Protein AF-A0A1Y1RFY8-F1 (afdb_monomer)

Radius of gyration: 33.9 Å; Cα contacts (8 Å, |Δi|>4): 159; chains: 1; bounding box: 67×53×100 Å

Foldseek 3Di:
DVVVVVQQPDDDQNAGPVLVVLLVVLLVVLQVVLVVVLVVLVVVVVVCVVVDVDPVSVLVSVLVSVLSSQVSSLVSNVVSCVSDDDDPVVVVVNVVVSVVSNVVSVVSSVVSVVVSCCVPPVVVVVVVVPPVCCVLVVVLVVQLLVQLCPQPQWDNVAWDKDFPDDDPPDTDIDIDTHGRDPVCVVVSVVSSVVSSVVSCVVSVHDDDDDDDDDDDDDPPPD

pLDDT: mean 82.55, std 12.72, range [49.5, 96.75]

Mean predicted aligned error: 15.13 Å

Secondary structure (DSSP, 8-state):
-HHHHHHHH-EETTEEHHHHHHHHHHHHHHHHHHHHHHHHHHHHHHHHTTT---THHHHHHHHHHHHHHHHHHHHHHHHHGGGS---HHHHHHHHHHHHHHHHHHHHHHHHHHHHHHIIIIIHHHHHHHHHHHHHHHHHHHHHHHHHHHTSTTEEEEEEEEEEEEE-SS-EEEEEEEEES-GGGHHHHHHHHHHHHHHHHHHTTPPPPPPP-----------

Structure (mmCIF, N/CA/C/O backbone):
data_AF-A0A1Y1RFY8-F1
#
_entry.id   AF-A0A1Y1RFY8-F1
#
loop_
_atom_site.group_PDB
_atom_site.id
_atom_site.type_symbol
_atom_site.label_atom_id
_atom_site.label_alt_id
_atom_site.label_comp_id
_atom_site.label_asym_id
_atom_site.label_entity_id
_atom_site.label_seq_id
_atom_site.pdbx_PDB_ins_code
_atom_site.Cartn_x
_atom_site.Cartn_y
_atom_site.Cartn_z
_atom_site.occupancy
_atom_site.B_iso_or_equiv
_atom_site.auth_seq_id
_atom_site.auth_comp_id
_atom_site.auth_asym_id
_atom_site.auth_atom_id
_atom_site.pdbx_PDB_model_num
ATOM 1 N N . MET A 1 1 ? 27.017 -11.588 -48.795 1.00 59.81 1 MET A N 1
ATOM 2 C CA . MET A 1 1 ? 27.563 -11.191 -47.475 1.00 59.81 1 MET A CA 1
ATOM 3 C C . MET A 1 1 ? 27.618 -9.669 -47.332 1.00 59.81 1 MET A C 1
ATOM 5 O O . MET A 1 1 ? 27.362 -9.181 -46.240 1.00 59.81 1 MET A O 1
ATOM 9 N N . ASP A 1 2 ? 27.861 -8.919 -48.412 1.00 65.31 2 ASP A N 1
ATOM 10 C CA . ASP A 1 2 ? 28.050 -7.456 -48.365 1.00 65.31 2 ASP A CA 1
ATOM 11 C C . ASP A 1 2 ? 26.769 -6.650 -48.111 1.00 65.31 2 ASP A C 1
ATOM 13 O O . ASP A 1 2 ? 26.806 -5.672 -47.372 1.00 65.31 2 ASP A O 1
ATOM 17 N N . PHE A 1 3 ? 25.616 -7.123 -48.602 1.00 70.19 3 PHE A N 1
ATOM 18 C CA . PHE A 1 3 ? 24.308 -6.494 -48.355 1.00 70.19 3 PHE A CA 1
ATOM 19 C C . PHE A 1 3 ? 23.935 -6.421 -46.861 1.00 70.19 3 PHE A C 1
ATOM 21 O O . PHE A 1 3 ? 23.399 -5.423 -46.388 1.00 70.19 3 PHE A O 1
ATOM 28 N N . TYR A 1 4 ? 24.258 -7.461 -46.084 1.00 66.44 4 TYR A N 1
ATOM 29 C CA . TYR A 1 4 ? 24.006 -7.461 -44.639 1.00 66.44 4 TYR A CA 1
ATOM 30 C C . TYR A 1 4 ? 24.914 -6.468 -43.907 1.00 66.44 4 TYR A C 1
ATOM 32 O O . TYR A 1 4 ? 24.483 -5.820 -42.959 1.00 66.44 4 TYR A O 1
ATOM 40 N N . ARG A 1 5 ? 26.166 -6.320 -44.357 1.00 66.12 5 ARG A N 1
ATOM 41 C CA . ARG A 1 5 ? 27.125 -5.382 -43.761 1.00 66.12 5 ARG A CA 1
ATOM 42 C C . ARG A 1 5 ? 26.772 -3.928 -44.066 1.00 66.12 5 ARG A C 1
ATOM 44 O O . ARG A 1 5 ? 26.938 -3.090 -43.188 1.00 66.12 5 ARG A O 1
ATOM 51 N N . SER A 1 6 ? 26.261 -3.634 -45.264 1.00 66.06 6 SER A N 1
ATOM 52 C CA . SER A 1 6 ? 25.800 -2.284 -45.604 1.00 66.06 6 SER A CA 1
ATOM 53 C C . SER A 1 6 ? 24.562 -1.894 -44.800 1.00 66.06 6 SER A C 1
ATOM 55 O O . SER A 1 6 ? 24.527 -0.804 -44.247 1.00 66.06 6 SER A O 1
ATOM 57 N N . LEU A 1 7 ? 23.593 -2.805 -44.643 1.00 66.25 7 LEU A N 1
ATOM 58 C CA . LEU A 1 7 ? 22.367 -2.530 -43.888 1.00 66.25 7 LEU A CA 1
ATOM 59 C C . LEU A 1 7 ? 22.640 -2.301 -42.389 1.00 66.25 7 LEU A C 1
ATOM 61 O O . LEU A 1 7 ? 22.032 -1.431 -41.779 1.00 66.25 7 LEU A O 1
ATOM 65 N N . LEU A 1 8 ? 23.587 -3.038 -41.796 1.00 68.56 8 LEU A N 1
ATOM 66 C CA . LEU A 1 8 ? 23.958 -2.890 -40.381 1.00 68.56 8 LEU A CA 1
ATOM 67 C C . LEU A 1 8 ? 24.739 -1.604 -40.064 1.00 68.56 8 LEU A C 1
ATOM 69 O O . LEU A 1 8 ? 24.776 -1.212 -38.898 1.00 68.56 8 LEU A O 1
ATOM 73 N N . ASN A 1 9 ? 25.348 -0.968 -41.068 1.00 72.06 9 ASN A N 1
ATOM 74 C CA . ASN A 1 9 ? 26.142 0.253 -40.911 1.00 72.06 9 ASN A CA 1
ATOM 75 C C . ASN A 1 9 ? 25.360 1.536 -41.228 1.00 72.06 9 ASN A C 1
ATOM 77 O O . ASN A 1 9 ? 25.854 2.624 -40.935 1.00 72.06 9 ASN A O 1
ATOM 81 N N . GLU A 1 10 ? 24.153 1.424 -41.791 1.00 78.50 10 GLU A N 1
ATOM 82 C CA . GLU A 1 10 ? 23.236 2.556 -41.917 1.00 78.50 10 GLU A CA 1
ATOM 83 C C . GLU A 1 10 ? 22.862 3.080 -40.527 1.00 78.50 10 GLU A C 1
ATOM 85 O O . GLU A 1 10 ? 22.544 2.316 -39.606 1.00 78.50 10 GLU A O 1
ATOM 90 N N . THR A 1 11 ? 22.925 4.402 -40.370 1.00 81.94 11 THR A N 1
ATOM 91 C CA . THR A 1 11 ? 22.652 5.057 -39.089 1.00 81.94 11 THR A CA 1
ATOM 92 C C . THR A 1 11 ? 21.281 5.712 -39.106 1.00 81.94 11 THR A C 1
ATOM 94 O O . THR A 1 11 ? 20.961 6.519 -39.973 1.00 81.94 11 THR A O 1
ATOM 97 N N . TYR A 1 12 ? 20.480 5.394 -38.097 1.00 81.75 12 TYR A N 1
ATOM 98 C CA . TYR A 1 12 ? 19.195 6.019 -37.824 1.00 81.75 12 TYR A CA 1
ATOM 99 C C . TYR A 1 12 ? 19.299 6.712 -36.470 1.00 81.75 12 TYR A C 1
ATOM 101 O O . TYR A 1 12 ? 19.675 6.084 -35.485 1.00 81.75 12 TYR A O 1
ATOM 109 N N . PHE A 1 13 ? 19.019 8.017 -36.412 1.00 83.69 13 PHE A N 1
ATOM 110 C CA . PHE A 1 13 ? 19.144 8.807 -35.177 1.00 83.69 13 PHE A CA 1
ATOM 111 C C . PHE A 1 13 ? 20.497 8.611 -34.461 1.00 83.69 13 PHE A C 1
ATOM 113 O O . PHE A 1 13 ? 20.537 8.412 -33.249 1.00 83.69 13 PHE A O 1
ATOM 120 N N . ASN A 1 14 ? 21.604 8.640 -35.213 1.00 85.62 14 ASN A N 1
ATOM 121 C CA . ASN A 1 14 ? 22.977 8.409 -34.728 1.00 85.62 14 ASN A CA 1
ATOM 122 C C . ASN A 1 14 ? 23.240 7.013 -34.135 1.00 85.62 14 ASN A C 1
ATOM 124 O O . ASN A 1 14 ? 24.213 6.830 -33.402 1.00 85.62 14 ASN A O 1
ATOM 128 N N . ASN A 1 15 ? 22.394 6.032 -34.451 1.00 89.12 15 ASN A N 1
ATOM 129 C CA . ASN A 1 15 ? 22.539 4.654 -34.005 1.00 89.12 15 ASN A CA 1
ATOM 130 C C . ASN A 1 15 ? 22.479 3.686 -35.185 1.00 89.12 15 ASN A C 1
ATOM 132 O O . ASN A 1 15 ? 21.658 3.818 -36.088 1.00 89.12 15 ASN A O 1
ATOM 136 N N . THR A 1 16 ? 23.346 2.686 -35.161 1.00 91.50 16 THR A N 1
ATOM 137 C CA . THR A 1 16 ? 23.321 1.564 -36.103 1.00 91.50 16 THR A CA 1
ATOM 138 C C . THR A 1 16 ? 22.223 0.570 -35.732 1.00 91.50 16 THR A C 1
ATOM 140 O O . THR A 1 16 ? 21.817 0.464 -34.571 1.00 91.50 16 THR A O 1
ATOM 143 N N . ILE A 1 17 ? 21.783 -0.239 -36.698 1.00 89.19 17 ILE A N 1
ATOM 144 C CA . ILE A 1 17 ? 20.832 -1.336 -36.445 1.00 89.19 17 ILE A CA 1
ATOM 145 C C . ILE A 1 17 ? 21.373 -2.304 -35.379 1.00 89.19 17 ILE A C 1
ATOM 147 O O . ILE A 1 17 ? 20.620 -2.790 -34.534 1.00 89.19 17 ILE A O 1
ATOM 151 N N . SER A 1 18 ? 22.689 -2.528 -35.360 1.00 87.56 18 SER A N 1
ATOM 152 C CA . SER A 1 18 ? 23.358 -3.360 -34.355 1.00 87.56 18 SER A CA 1
ATOM 153 C C . SER A 1 18 ? 23.170 -2.827 -32.928 1.00 87.56 18 SER A C 1
ATOM 155 O O . SER A 1 18 ? 22.914 -3.607 -32.016 1.00 87.56 18 SER A O 1
ATOM 157 N N . GLN A 1 19 ? 23.243 -1.508 -32.719 1.00 90.62 19 GLN A N 1
ATOM 158 C CA . GLN A 1 19 ? 23.044 -0.894 -31.398 1.00 90.62 19 GLN A CA 1
ATOM 159 C C . GLN A 1 19 ? 21.613 -1.072 -30.888 1.00 90.62 19 GLN A C 1
ATOM 161 O O . GLN A 1 19 ? 21.410 -1.419 -29.723 1.00 90.62 19 GLN A O 1
ATOM 166 N N . TYR A 1 20 ? 20.623 -0.920 -31.771 1.00 91.69 20 TYR A N 1
ATOM 167 C CA . TYR A 1 20 ? 19.233 -1.224 -31.435 1.00 91.69 20 TYR A CA 1
ATOM 168 C C . TYR A 1 20 ? 19.037 -2.706 -31.106 1.00 91.69 20 TYR A C 1
ATOM 170 O O . TYR A 1 20 ? 18.350 -3.029 -30.138 1.00 91.69 20 TYR A O 1
ATOM 178 N N . LEU A 1 21 ? 19.677 -3.613 -31.850 1.00 93.38 21 LEU A N 1
ATOM 179 C CA . LEU A 1 21 ? 19.628 -5.046 -31.562 1.00 93.38 21 LEU A CA 1
ATOM 180 C C . LEU A 1 21 ? 20.157 -5.349 -30.149 1.00 93.38 21 LEU A C 1
ATOM 182 O O . LEU A 1 21 ? 19.486 -6.042 -29.386 1.00 93.38 21 LEU A O 1
ATOM 186 N N . PHE A 1 22 ? 21.316 -4.796 -29.774 1.00 93.12 22 PHE A N 1
ATOM 187 C CA . PHE A 1 22 ? 21.876 -4.970 -28.430 1.00 93.12 22 PHE A CA 1
ATOM 188 C C . PHE A 1 22 ? 20.971 -4.391 -27.339 1.00 93.12 22 PHE A C 1
ATOM 190 O O . PHE A 1 22 ? 20.762 -5.046 -26.318 1.00 93.12 22 PHE A O 1
ATOM 197 N N . PHE A 1 23 ? 20.364 -3.226 -27.576 1.00 95.00 23 PHE A N 1
ATOM 198 C CA . PHE A 1 23 ? 19.371 -2.650 -26.668 1.00 95.00 23 PHE A CA 1
ATOM 199 C C . PHE A 1 23 ? 18.201 -3.614 -26.412 1.00 95.00 23 PHE A C 1
ATOM 201 O O . PHE A 1 23 ? 17.868 -3.892 -25.258 1.00 95.00 23 PHE A O 1
ATOM 208 N N . PHE A 1 24 ? 17.612 -4.190 -27.466 1.00 94.62 24 PHE A N 1
ATOM 209 C CA . PHE A 1 24 ? 16.530 -5.168 -27.316 1.00 94.62 24 PHE A CA 1
ATOM 210 C C . PHE A 1 24 ? 16.989 -6.448 -26.612 1.00 94.62 24 PHE A C 1
ATOM 212 O O . PHE A 1 24 ? 16.249 -6.987 -25.789 1.00 94.62 24 PHE A O 1
ATOM 219 N N . VAL A 1 25 ? 18.217 -6.913 -26.862 1.00 96.25 25 VAL A N 1
ATOM 220 C CA . VAL A 1 25 ? 18.798 -8.056 -26.140 1.00 96.25 25 VAL A CA 1
ATOM 221 C C . VAL A 1 25 ? 18.902 -7.767 -24.639 1.00 96.25 25 VAL A C 1
ATOM 223 O O . VAL A 1 25 ? 18.530 -8.626 -23.840 1.00 96.25 25 VAL A O 1
ATOM 226 N N . CYS A 1 26 ? 19.317 -6.565 -24.226 1.00 95.12 26 CYS A N 1
ATOM 227 C CA . CYS A 1 26 ? 19.346 -6.178 -22.809 1.00 95.12 26 CYS A CA 1
ATOM 228 C C . CYS A 1 26 ? 17.955 -6.222 -22.156 1.00 95.12 26 CYS A C 1
ATOM 230 O O . CYS A 1 26 ? 17.823 -6.701 -21.028 1.00 95.12 26 CYS A O 1
ATOM 232 N N . ILE A 1 27 ? 16.908 -5.791 -22.867 1.00 95.31 27 ILE A N 1
ATOM 233 C CA . ILE A 1 27 ? 15.521 -5.889 -22.383 1.00 95.31 27 ILE A CA 1
ATOM 234 C C . ILE A 1 27 ? 15.107 -7.353 -22.223 1.00 95.31 27 ILE A C 1
ATOM 236 O O . ILE A 1 27 ? 14.557 -7.732 -21.190 1.00 95.31 27 ILE A O 1
ATOM 240 N N . VAL A 1 28 ? 15.400 -8.194 -23.218 1.00 96.75 28 VAL A N 1
ATOM 241 C CA . VAL A 1 28 ? 15.098 -9.632 -23.171 1.00 96.75 28 VAL A CA 1
ATOM 242 C C . VAL A 1 28 ? 15.808 -10.300 -21.992 1.00 96.75 28 VAL A C 1
ATOM 244 O O . VAL A 1 28 ? 15.185 -11.087 -21.282 1.00 96.75 28 VAL A O 1
ATOM 247 N N . ILE A 1 29 ? 17.067 -9.945 -21.723 1.00 96.19 29 ILE A N 1
ATOM 248 C CA . ILE A 1 29 ? 17.804 -10.422 -20.545 1.00 96.19 29 ILE A CA 1
ATOM 249 C C . ILE A 1 29 ? 17.109 -9.986 -19.251 1.00 96.19 29 ILE A C 1
ATOM 251 O O . ILE A 1 29 ? 16.965 -10.813 -18.355 1.00 96.19 29 ILE A O 1
ATOM 255 N N . GLY A 1 30 ? 16.633 -8.740 -19.159 1.00 95.00 30 GLY A N 1
ATOM 256 C CA . GLY A 1 30 ? 15.855 -8.253 -18.012 1.00 95.00 30 GLY A CA 1
ATOM 257 C C . GLY A 1 30 ? 14.548 -9.027 -17.787 1.00 95.00 30 GLY A C 1
ATOM 258 O O . GLY A 1 30 ? 14.205 -9.374 -16.661 1.00 95.00 30 GLY A O 1
ATOM 259 N N . ILE A 1 31 ? 13.835 -9.377 -18.861 1.00 95.19 31 ILE A N 1
ATOM 260 C CA . ILE A 1 31 ? 12.614 -10.198 -18.781 1.00 95.19 31 ILE A CA 1
ATOM 261 C C . ILE A 1 31 ? 12.945 -11.626 -18.323 1.00 95.19 31 ILE A C 1
ATOM 263 O O . ILE A 1 31 ? 12.252 -12.196 -17.475 1.00 95.19 31 ILE A O 1
ATOM 267 N N . ILE A 1 32 ? 13.995 -12.224 -18.893 1.00 96.12 32 ILE A N 1
ATOM 268 C CA . ILE A 1 32 ? 14.433 -13.580 -18.548 1.00 96.12 32 ILE A CA 1
ATOM 269 C C . ILE A 1 32 ? 14.900 -13.627 -17.093 1.00 96.12 32 ILE A C 1
ATOM 271 O O . ILE A 1 32 ? 14.493 -14.531 -16.365 1.00 96.12 32 ILE A O 1
ATOM 275 N N . SER A 1 33 ? 15.699 -12.655 -16.648 1.00 94.19 33 SER A N 1
ATOM 276 C CA . SER A 1 33 ? 16.158 -12.574 -15.261 1.00 94.19 33 SER A CA 1
ATOM 277 C C . SER A 1 33 ? 14.982 -12.415 -14.300 1.00 94.19 33 SER A C 1
ATOM 279 O O . SER A 1 33 ? 14.934 -13.134 -13.308 1.00 94.19 33 SER A O 1
ATOM 281 N N . GLY A 1 34 ? 13.980 -11.597 -14.640 1.00 91.62 34 GLY A N 1
ATOM 282 C CA . GLY A 1 34 ? 12.724 -11.495 -13.893 1.00 91.62 34 GLY A CA 1
ATOM 283 C C . GLY A 1 34 ? 12.034 -12.842 -13.686 1.00 91.62 34 GLY A C 1
ATOM 284 O O . GLY A 1 34 ? 11.713 -13.213 -12.558 1.00 91.62 34 GLY A O 1
ATOM 285 N N . LYS A 1 35 ? 11.880 -13.628 -14.757 1.00 90.50 35 LYS A N 1
ATOM 286 C CA . LYS A 1 35 ? 11.301 -14.978 -14.664 1.00 90.50 35 LYS A CA 1
ATOM 287 C C . LYS A 1 35 ? 12.172 -15.939 -13.860 1.00 90.50 35 LYS A C 1
ATOM 289 O O . LYS A 1 35 ? 11.645 -16.733 -13.088 1.00 90.50 35 LYS A O 1
ATOM 294 N N . ILE A 1 36 ? 13.492 -15.891 -14.035 1.00 92.19 36 ILE A N 1
ATOM 295 C CA . ILE A 1 36 ? 14.427 -16.721 -13.265 1.00 92.19 36 ILE A CA 1
ATOM 296 C C . ILE A 1 36 ? 14.278 -16.420 -11.776 1.00 92.19 36 ILE A C 1
ATOM 298 O O . ILE A 1 36 ? 14.124 -17.344 -10.983 1.00 92.19 36 ILE A O 1
ATOM 302 N N . VAL A 1 37 ? 14.275 -15.141 -11.406 1.00 89.69 37 VAL A N 1
ATOM 303 C CA . VAL A 1 37 ? 14.112 -14.696 -10.024 1.00 89.69 37 VAL A CA 1
ATOM 304 C C . VAL A 1 37 ? 12.784 -15.197 -9.456 1.00 89.69 37 VAL A C 1
ATOM 306 O O . VAL A 1 37 ? 12.795 -15.818 -8.395 1.00 89.69 37 VAL A O 1
ATOM 309 N N . TYR A 1 38 ? 11.678 -15.068 -10.196 1.00 85.88 38 TYR A N 1
ATOM 310 C CA . TYR A 1 38 ? 10.385 -15.650 -9.818 1.00 85.88 38 TYR A CA 1
ATOM 311 C C . TYR A 1 38 ? 10.477 -17.151 -9.491 1.00 85.88 38 TYR A C 1
ATOM 313 O O . TYR A 1 38 ? 10.086 -17.587 -8.405 1.00 85.88 38 TYR A O 1
ATOM 321 N N . TYR A 1 39 ? 11.042 -17.955 -10.399 1.00 86.31 39 TYR A N 1
ATOM 322 C CA . TYR A 1 39 ? 11.169 -19.399 -10.183 1.00 86.31 39 TYR A CA 1
ATOM 323 C C . TYR A 1 39 ? 12.093 -19.742 -9.010 1.00 86.31 39 TYR A C 1
ATOM 325 O O . TYR A 1 39 ? 11.829 -20.706 -8.289 1.00 86.31 39 TYR A O 1
ATOM 333 N N . ILE A 1 40 ? 13.157 -18.962 -8.801 1.00 85.50 40 ILE A N 1
ATOM 334 C CA . ILE A 1 40 ? 14.066 -19.132 -7.667 1.00 85.50 40 ILE A CA 1
ATOM 335 C C . ILE A 1 40 ? 13.330 -18.866 -6.355 1.00 85.50 40 ILE A C 1
ATOM 337 O O . ILE A 1 40 ? 13.409 -19.710 -5.466 1.00 85.50 40 ILE A O 1
ATOM 341 N N . PHE A 1 41 ? 12.605 -17.751 -6.227 1.00 79.25 41 PHE A N 1
ATOM 342 C CA . PHE A 1 41 ? 11.837 -17.444 -5.017 1.00 79.25 41 PHE A CA 1
ATOM 343 C C . PHE A 1 41 ? 10.819 -18.552 -4.732 1.00 79.25 41 PHE A C 1
ATOM 345 O O . PHE A 1 41 ? 10.865 -19.171 -3.668 1.00 79.25 41 PHE A O 1
ATOM 352 N N . LYS A 1 42 ? 10.017 -18.931 -5.732 1.00 76.44 42 LYS A N 1
ATOM 353 C CA . LYS A 1 42 ? 9.053 -20.036 -5.624 1.00 76.44 42 LYS A CA 1
ATOM 354 C C . LYS A 1 42 ? 9.700 -21.361 -5.197 1.00 76.44 42 LYS A C 1
ATOM 356 O O . LYS A 1 42 ? 9.128 -22.125 -4.420 1.00 76.44 42 LYS A O 1
ATOM 361 N N . GLY A 1 43 ? 10.898 -21.655 -5.702 1.00 73.31 43 GLY A N 1
ATOM 362 C CA . GLY A 1 43 ? 11.640 -22.875 -5.386 1.00 73.31 43 GLY A CA 1
ATOM 363 C C . GLY A 1 43 ? 12.313 -22.869 -4.009 1.00 73.31 43 GLY A C 1
ATOM 364 O O . GLY A 1 43 ? 12.299 -23.892 -3.322 1.00 73.31 43 GLY A O 1
ATOM 365 N N . GLN A 1 44 ? 12.900 -21.743 -3.591 1.00 69.06 44 GLN A N 1
ATOM 366 C CA . GLN A 1 44 ? 13.581 -21.614 -2.297 1.00 69.06 44 GLN A CA 1
ATOM 367 C C . GLN A 1 44 ? 12.594 -21.634 -1.129 1.00 69.06 44 GLN A C 1
ATOM 369 O O . GLN A 1 44 ? 12.863 -22.281 -0.117 1.00 69.06 44 GLN A O 1
ATOM 374 N N . LEU A 1 45 ? 11.418 -21.027 -1.290 1.00 60.28 45 LEU A N 1
ATOM 375 C CA . LEU A 1 45 ? 10.396 -21.006 -0.244 1.00 60.28 45 LEU A CA 1
ATOM 376 C C . LEU A 1 45 ? 9.779 -22.379 0.011 1.00 60.28 45 LEU A C 1
ATOM 378 O O . LEU A 1 45 ? 9.527 -22.722 1.158 1.00 60.28 45 LEU A O 1
ATOM 382 N N . ARG A 1 46 ? 9.734 -23.265 -0.990 1.00 57.56 46 ARG A N 1
ATOM 383 C CA . ARG A 1 46 ? 9.340 -24.669 -0.785 1.00 57.56 46 ARG A CA 1
ATOM 384 C C . ARG A 1 46 ? 10.326 -25.470 0.083 1.00 57.56 46 ARG A C 1
ATOM 386 O O . ARG A 1 46 ? 9.926 -26.450 0.702 1.00 57.56 46 ARG A O 1
ATOM 393 N N . LYS A 1 47 ? 11.607 -25.074 0.131 1.00 60.72 47 LYS A N 1
ATOM 394 C CA . LYS A 1 47 ? 12.630 -25.669 1.020 1.00 60.72 47 LYS A CA 1
ATOM 395 C C . LYS A 1 47 ? 12.678 -25.007 2.400 1.00 60.72 47 LYS A C 1
ATOM 397 O O . LYS A 1 47 ? 13.082 -25.654 3.364 1.00 60.72 47 LYS A O 1
ATOM 402 N N . LEU A 1 48 ? 12.302 -23.734 2.500 1.00 57.12 48 LEU A N 1
ATOM 403 C CA . LEU A 1 48 ? 12.257 -23.000 3.768 1.00 57.12 48 LEU A CA 1
ATOM 404 C C . LEU A 1 48 ? 10.951 -23.252 4.536 1.00 57.12 48 LEU A C 1
ATOM 406 O O . LEU A 1 48 ? 11.004 -23.370 5.754 1.00 57.12 48 LEU A O 1
ATOM 410 N N . ALA A 1 49 ? 9.834 -23.492 3.844 1.00 49.50 49 ALA A N 1
ATOM 411 C CA . ALA A 1 49 ? 8.532 -23.831 4.428 1.00 49.50 49 ALA A CA 1
ATOM 412 C C . ALA A 1 49 ? 8.516 -25.167 5.199 1.00 49.50 49 ALA A C 1
ATOM 414 O O . ALA A 1 49 ? 7.651 -25.395 6.034 1.00 49.50 49 ALA A O 1
ATOM 415 N N . THR A 1 50 ? 9.492 -26.061 4.990 1.00 51.88 50 THR A N 1
ATOM 416 C CA . THR A 1 50 ? 9.687 -27.222 5.886 1.00 51.88 50 THR A CA 1
ATOM 417 C C . THR A 1 50 ? 10.313 -26.852 7.239 1.00 51.88 50 THR A C 1
ATOM 419 O O . THR A 1 50 ? 10.418 -27.708 8.112 1.00 51.88 50 THR A O 1
ATOM 422 N N . LYS A 1 51 ? 10.760 -25.602 7.414 1.00 55.69 51 LYS A N 1
ATOM 423 C CA . LYS A 1 51 ? 11.381 -25.063 8.634 1.00 55.69 51 LYS A CA 1
ATOM 424 C C . LYS A 1 51 ? 10.614 -23.888 9.260 1.00 55.69 51 LYS A C 1
ATOM 426 O O . LYS A 1 51 ? 10.858 -23.621 10.433 1.00 55.69 51 LYS A O 1
ATOM 431 N N . SER A 1 52 ? 9.721 -23.208 8.536 1.00 53.50 52 SER A N 1
ATOM 432 C CA . SER A 1 52 ? 8.872 -22.122 9.054 1.00 53.50 52 SER A CA 1
ATOM 433 C C . SER A 1 52 ? 7.381 -22.487 8.978 1.00 53.50 52 SER A C 1
ATOM 435 O O . SER A 1 52 ? 6.879 -22.882 7.933 1.00 53.50 52 SER A O 1
ATOM 437 N N . GLU A 1 53 ? 6.645 -22.344 10.086 1.00 52.50 53 GLU A N 1
ATOM 438 C CA . GLU A 1 53 ? 5.183 -22.569 10.156 1.00 52.50 53 GLU A CA 1
ATOM 439 C C . GLU A 1 53 ? 4.346 -21.358 9.667 1.00 52.50 53 GLU A C 1
ATOM 441 O O . GLU A 1 53 ? 3.127 -21.307 9.847 1.00 52.50 53 GLU A O 1
ATOM 446 N N . THR A 1 54 ? 4.966 -20.336 9.072 1.00 57.25 54 THR A N 1
ATOM 447 C CA . THR A 1 54 ? 4.336 -19.027 8.837 1.00 57.25 54 THR A CA 1
ATOM 448 C C . THR A 1 54 ? 3.747 -18.872 7.434 1.00 57.25 54 THR A C 1
ATOM 450 O O . THR A 1 54 ? 4.465 -18.709 6.456 1.00 57.25 54 THR A O 1
ATOM 453 N N . LYS A 1 55 ? 2.410 -18.766 7.350 1.00 61.22 55 LYS A N 1
ATOM 454 C CA . LYS A 1 55 ? 1.624 -18.430 6.132 1.00 61.22 55 LYS A CA 1
ATOM 455 C C . LYS A 1 55 ? 2.000 -17.098 5.453 1.00 61.22 55 LYS A C 1
ATOM 457 O O . LYS A 1 55 ? 1.456 -16.771 4.402 1.00 61.22 55 LYS A O 1
ATOM 462 N N . LEU A 1 56 ? 2.870 -16.306 6.078 1.00 61.81 56 LEU A N 1
ATOM 463 C CA . LEU A 1 56 ? 3.361 -15.034 5.553 1.00 61.81 56 LEU A CA 1
ATOM 464 C C . LEU A 1 56 ? 4.314 -15.232 4.376 1.00 61.81 56 LEU A C 1
ATOM 466 O O . LEU A 1 56 ? 4.340 -14.397 3.477 1.00 61.81 56 LEU A O 1
ATOM 470 N N . ASP A 1 57 ? 5.043 -16.346 4.365 1.00 67.81 57 ASP A N 1
ATOM 471 C CA . ASP A 1 57 ? 6.100 -16.612 3.394 1.00 67.81 57 ASP A CA 1
ATOM 472 C C . ASP A 1 57 ? 5.537 -16.730 1.970 1.00 67.81 57 ASP A C 1
ATOM 474 O O . ASP A 1 57 ? 6.086 -16.136 1.046 1.00 67.81 57 ASP A O 1
ATOM 478 N N . ASP A 1 58 ? 4.392 -17.399 1.802 1.00 71.62 58 ASP A N 1
ATOM 479 C CA . ASP A 1 58 ? 3.737 -17.548 0.497 1.00 71.62 58 ASP A CA 1
ATOM 480 C C . ASP A 1 58 ? 3.163 -16.218 -0.018 1.00 71.62 58 ASP A C 1
ATOM 482 O O . ASP A 1 58 ? 3.306 -15.886 -1.191 1.00 71.62 58 ASP A O 1
ATOM 486 N N . TYR A 1 59 ? 2.571 -15.408 0.865 1.00 77.94 59 TYR A N 1
ATOM 487 C CA . TYR A 1 59 ? 1.968 -14.131 0.474 1.00 77.94 59 TYR A CA 1
ATOM 488 C C . TYR A 1 59 ? 3.017 -13.054 0.162 1.00 77.94 59 TYR A C 1
ATOM 490 O O . TYR A 1 59 ? 2.819 -12.229 -0.728 1.00 77.94 59 TYR A O 1
ATOM 498 N N . LEU A 1 60 ? 4.160 -13.066 0.860 1.00 80.94 60 LEU A N 1
ATOM 499 C CA . LEU A 1 60 ? 5.278 -12.165 0.569 1.00 80.94 60 LEU A CA 1
ATOM 500 C C . LEU A 1 60 ? 5.822 -12.388 -0.844 1.00 80.94 60 LEU A C 1
ATOM 502 O O . LEU A 1 60 ? 6.114 -11.414 -1.534 1.00 80.94 60 LEU A O 1
ATOM 506 N N . ILE A 1 61 ? 5.913 -13.637 -1.303 1.00 79.62 61 ILE A N 1
ATOM 507 C CA . ILE A 1 61 ? 6.352 -13.942 -2.673 1.00 79.62 61 ILE A CA 1
ATOM 508 C C . ILE A 1 61 ? 5.456 -13.250 -3.686 1.00 79.62 61 ILE A C 1
ATOM 510 O O . ILE A 1 61 ? 5.968 -12.562 -4.564 1.00 79.62 61 ILE A O 1
ATOM 514 N N . ASP A 1 62 ? 4.142 -13.390 -3.528 1.00 80.38 62 ASP A N 1
ATOM 515 C CA . ASP A 1 62 ? 3.166 -12.814 -4.450 1.00 80.38 62 ASP A CA 1
ATOM 516 C C . ASP A 1 62 ? 3.206 -11.271 -4.424 1.00 80.38 62 ASP A C 1
ATOM 518 O O . ASP A 1 62 ? 3.051 -10.617 -5.457 1.00 80.38 62 ASP A O 1
ATOM 522 N N . ILE A 1 63 ? 3.479 -10.659 -3.260 1.00 87.19 63 ILE A N 1
ATOM 523 C CA . ILE A 1 63 ? 3.671 -9.202 -3.149 1.00 87.19 63 ILE A CA 1
ATOM 524 C C . ILE A 1 63 ? 4.909 -8.742 -3.926 1.00 87.19 63 ILE A C 1
ATOM 526 O O . ILE A 1 63 ? 4.865 -7.710 -4.600 1.00 87.19 63 ILE A O 1
ATOM 530 N N . PHE A 1 64 ? 6.019 -9.473 -3.805 1.00 87.88 64 PHE A N 1
ATOM 531 C CA . PHE A 1 64 ? 7.306 -9.091 -4.384 1.00 87.88 64 PHE A CA 1
ATOM 532 C C . PHE A 1 64 ? 7.487 -9.531 -5.843 1.00 87.88 64 PHE A C 1
ATOM 534 O O . PHE A 1 64 ? 8.301 -8.930 -6.544 1.00 87.88 64 PHE A O 1
ATOM 541 N N . GLU A 1 65 ? 6.736 -10.525 -6.322 1.00 87.56 65 GLU A N 1
ATOM 542 C CA . GLU A 1 65 ? 6.835 -11.075 -7.678 1.00 87.56 65 GLU A CA 1
ATOM 543 C C . GLU A 1 65 ? 6.703 -9.986 -8.749 1.00 87.56 65 GLU A C 1
ATOM 545 O O . GLU A 1 65 ? 7.620 -9.767 -9.547 1.00 87.56 65 GLU A O 1
ATOM 550 N N . GLU A 1 66 ? 5.570 -9.285 -8.750 1.00 88.75 66 GLU A N 1
ATOM 551 C CA . GLU A 1 66 ? 5.234 -8.310 -9.788 1.00 88.75 66 GLU A CA 1
ATOM 552 C C . GLU A 1 66 ? 6.186 -7.085 -9.767 1.00 88.75 66 GLU A C 1
ATOM 554 O O . GLU A 1 66 ? 6.692 -6.711 -10.831 1.00 88.75 66 GLU A O 1
ATOM 559 N N . PRO A 1 67 ? 6.545 -6.488 -8.607 1.00 91.00 67 PRO A N 1
ATOM 560 C CA . PRO A 1 67 ? 7.498 -5.378 -8.534 1.00 91.00 67 PRO A CA 1
ATOM 561 C C . PRO A 1 67 ? 8.907 -5.761 -8.944 1.00 91.00 67 PRO A C 1
ATOM 563 O O . PRO A 1 67 ? 9.535 -5.032 -9.705 1.00 91.00 67 PRO A O 1
ATOM 566 N N . ILE A 1 68 ? 9.424 -6.894 -8.463 1.00 91.12 68 ILE A N 1
ATOM 567 C CA . ILE A 1 68 ? 10.785 -7.324 -8.795 1.00 91.12 68 ILE A CA 1
ATOM 568 C C . ILE A 1 68 ? 10.889 -7.599 -10.294 1.00 91.12 68 ILE A C 1
ATOM 570 O O . ILE A 1 68 ? 11.874 -7.208 -10.922 1.00 91.12 68 ILE A O 1
ATOM 574 N N . PHE A 1 69 ? 9.858 -8.203 -10.887 1.00 92.25 69 PHE A N 1
ATOM 575 C CA . PHE A 1 69 ? 9.792 -8.402 -12.329 1.00 92.25 69 PHE A CA 1
ATOM 576 C C . PHE A 1 69 ? 9.862 -7.071 -13.096 1.00 92.25 69 PHE A C 1
ATOM 578 O O . PHE A 1 69 ? 10.696 -6.922 -13.992 1.00 92.25 69 PHE A O 1
ATOM 585 N N . LEU A 1 70 ? 9.055 -6.076 -12.710 1.00 92.81 70 LEU A N 1
ATOM 586 C CA . LEU A 1 70 ? 9.074 -4.744 -13.325 1.00 92.81 70 LEU A CA 1
ATOM 587 C C . LEU A 1 70 ? 10.416 -4.022 -13.134 1.00 92.81 70 LEU A C 1
ATOM 589 O O . LEU A 1 70 ? 10.926 -3.413 -14.076 1.00 92.81 70 LEU A O 1
ATOM 593 N N . LEU A 1 71 ? 11.022 -4.129 -11.950 1.00 92.69 71 LEU A N 1
ATOM 594 C CA . LEU A 1 71 ? 12.327 -3.541 -11.651 1.00 92.69 71 LEU A CA 1
ATOM 595 C C . LEU A 1 71 ? 13.445 -4.161 -12.496 1.00 92.69 71 LEU A C 1
ATOM 597 O O . LEU A 1 71 ? 14.317 -3.438 -12.973 1.00 92.69 71 LEU A O 1
ATOM 601 N N . LEU A 1 72 ? 13.413 -5.474 -12.734 1.00 93.62 72 LEU A N 1
ATOM 602 C CA . LEU A 1 72 ? 14.408 -6.162 -13.563 1.00 93.62 72 LEU A CA 1
ATOM 603 C C . LEU A 1 72 ? 14.271 -5.814 -15.049 1.00 93.62 72 LEU A C 1
ATOM 605 O O . LEU A 1 72 ? 15.281 -5.652 -15.738 1.00 93.62 72 LEU A O 1
ATOM 609 N N . ILE A 1 73 ? 13.046 -5.602 -15.535 1.00 93.50 73 ILE A N 1
ATOM 610 C CA . ILE A 1 73 ? 12.817 -5.053 -16.878 1.00 93.50 73 ILE A CA 1
ATOM 611 C C . ILE A 1 73 ? 13.343 -3.619 -16.965 1.00 93.50 73 ILE A C 1
ATOM 613 O O . ILE A 1 73 ? 14.100 -3.304 -17.884 1.00 93.50 73 ILE A O 1
ATOM 617 N N . ALA A 1 74 ? 12.993 -2.759 -16.004 1.00 93.50 74 ALA A N 1
ATOM 618 C CA . ALA A 1 74 ? 13.475 -1.379 -15.952 1.00 93.50 74 ALA A CA 1
ATOM 619 C C . ALA A 1 74 ? 15.011 -1.315 -15.887 1.00 93.50 74 ALA A C 1
ATOM 621 O O . ALA A 1 74 ? 15.621 -0.478 -16.551 1.00 93.50 74 ALA A O 1
ATOM 622 N N . MET A 1 75 ? 15.644 -2.242 -15.164 1.00 93.56 75 MET A N 1
ATOM 623 C CA . MET A 1 75 ? 17.096 -2.398 -15.120 1.00 93.56 75 MET A CA 1
ATOM 624 C C . MET A 1 75 ? 17.668 -2.808 -16.483 1.00 93.56 75 MET A C 1
ATOM 626 O O . MET A 1 75 ? 18.646 -2.214 -16.927 1.00 93.56 75 MET A O 1
ATOM 630 N N . GLY A 1 76 ? 17.049 -3.764 -17.183 1.00 94.31 76 GLY A N 1
ATOM 631 C CA . GLY A 1 76 ? 17.452 -4.153 -18.541 1.00 94.31 76 GLY A CA 1
ATOM 632 C C . GLY A 1 76 ? 17.355 -2.997 -19.541 1.00 94.31 76 GLY A C 1
ATOM 633 O O . GLY A 1 76 ? 18.264 -2.795 -20.345 1.00 94.31 76 GLY A O 1
ATOM 634 N N . VAL A 1 77 ? 16.301 -2.183 -19.440 1.00 94.19 77 VAL A N 1
ATOM 635 C CA . VAL A 1 77 ? 16.119 -0.955 -20.231 1.00 94.19 77 VAL A CA 1
ATOM 636 C C . VAL A 1 77 ? 17.192 0.087 -19.884 1.00 94.19 77 VAL A C 1
ATOM 638 O O . VAL A 1 77 ? 17.803 0.667 -20.783 1.00 94.19 77 VAL A O 1
ATOM 641 N N . TRP A 1 78 ? 17.471 0.293 -18.593 1.00 94.06 78 TRP A N 1
ATOM 642 C CA . TRP A 1 78 ? 18.502 1.222 -18.123 1.00 94.06 78 TRP A CA 1
ATOM 643 C C . TRP A 1 78 ? 19.906 0.822 -18.593 1.00 94.06 78 TRP A C 1
ATOM 645 O O . TRP A 1 78 ? 20.639 1.666 -19.102 1.00 94.06 78 TRP A O 1
ATOM 655 N N . VAL A 1 79 ? 20.263 -0.463 -18.494 1.00 94.12 79 VAL A N 1
ATOM 656 C CA . VAL A 1 79 ? 21.543 -0.991 -18.994 1.00 94.12 79 VAL A CA 1
ATOM 657 C C . VAL A 1 79 ? 21.609 -0.903 -20.518 1.00 94.12 79 VAL A C 1
ATOM 659 O O . VAL A 1 79 ? 22.616 -0.458 -21.063 1.00 94.12 79 VAL A O 1
ATOM 662 N N . GLY A 1 80 ? 20.529 -1.263 -21.217 1.00 93.25 80 GLY A N 1
ATOM 663 C CA . GLY A 1 80 ? 20.469 -1.206 -22.677 1.00 93.25 80 GLY A CA 1
ATOM 664 C C . GLY A 1 80 ? 20.721 0.196 -23.230 1.00 93.25 80 GLY A C 1
ATOM 665 O O . GLY A 1 80 ? 21.283 0.330 -24.316 1.00 93.25 80 GLY A O 1
ATOM 666 N N . LYS A 1 81 ? 20.359 1.252 -22.488 1.00 92.81 81 LYS A N 1
ATOM 667 C CA . LYS A 1 81 ? 20.645 2.645 -22.866 1.00 92.81 81 LYS A CA 1
ATOM 668 C C . LYS A 1 81 ? 22.130 2.864 -23.177 1.00 92.81 81 LYS A C 1
ATOM 670 O O . LYS A 1 81 ? 22.427 3.625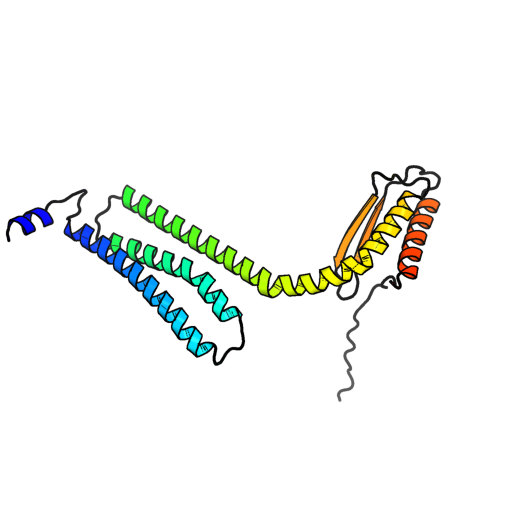 -24.088 1.00 92.81 81 LYS A O 1
ATOM 675 N N . PHE A 1 82 ? 23.058 2.193 -22.485 1.00 89.62 82 PHE A N 1
ATOM 676 C CA . PHE A 1 82 ? 24.498 2.326 -22.752 1.00 89.62 82 PHE A CA 1
ATOM 677 C C . PHE A 1 82 ? 24.912 1.837 -24.149 1.00 89.62 82 PHE A C 1
ATOM 679 O O . PHE A 1 82 ? 25.982 2.202 -24.628 1.00 89.62 82 PHE A O 1
ATOM 686 N N . CYS A 1 83 ? 24.075 1.044 -24.822 1.00 89.56 83 CYS A N 1
ATOM 687 C CA . CYS A 1 83 ? 24.290 0.643 -26.210 1.00 89.56 83 CYS A CA 1
ATOM 688 C C . CYS A 1 83 ? 23.865 1.724 -27.219 1.00 89.56 83 CYS A C 1
ATOM 690 O O . CYS A 1 83 ? 24.248 1.634 -28.386 1.00 89.56 83 CYS A O 1
ATOM 692 N N . LEU A 1 84 ? 23.085 2.725 -26.792 1.00 91.44 84 LEU A N 1
ATOM 693 C CA . LEU A 1 84 ? 22.495 3.754 -27.645 1.00 91.44 84 LEU A CA 1
ATOM 694 C C . LEU A 1 84 ? 23.155 5.122 -27.435 1.00 91.44 84 LEU A C 1
ATOM 696 O O . LEU A 1 84 ? 23.362 5.584 -26.314 1.00 91.44 84 LEU A O 1
ATOM 700 N N . THR A 1 85 ? 23.386 5.827 -28.533 1.00 91.00 85 THR A N 1
ATOM 701 C CA . THR A 1 85 ? 23.749 7.242 -28.551 1.00 91.00 85 THR A CA 1
ATOM 702 C C . THR A 1 85 ? 22.469 8.073 -28.566 1.00 91.00 85 THR A C 1
ATOM 704 O O . THR A 1 85 ? 21.805 8.188 -29.596 1.00 91.00 85 THR A O 1
ATOM 707 N N . LEU A 1 86 ? 22.095 8.648 -27.424 1.00 89.38 86 LEU A N 1
ATOM 708 C CA . LEU A 1 86 ? 20.930 9.528 -27.308 1.00 89.38 86 LEU A CA 1
ATOM 709 C C . LEU A 1 86 ? 21.361 10.998 -27.335 1.00 89.38 86 LEU A C 1
ATOM 711 O O . LEU A 1 86 ? 22.444 11.349 -26.874 1.00 89.38 86 LEU A O 1
ATOM 715 N N . ASN A 1 87 ? 20.500 11.877 -27.853 1.00 91.62 87 ASN A N 1
ATOM 716 C CA . ASN A 1 87 ? 20.684 13.311 -27.647 1.00 91.62 87 ASN A CA 1
ATOM 717 C C . ASN A 1 87 ? 20.295 13.695 -26.204 1.00 91.62 87 ASN A C 1
ATOM 719 O O . ASN A 1 87 ? 19.572 12.966 -25.523 1.00 91.62 87 ASN A O 1
ATOM 723 N N . ILE A 1 88 ? 20.735 14.870 -25.753 1.00 91.50 88 ILE A N 1
ATOM 724 C CA . ILE A 1 88 ? 20.512 15.362 -24.380 1.00 91.50 88 ILE A CA 1
ATOM 725 C C . ILE A 1 88 ? 19.029 15.330 -23.978 1.00 91.50 88 ILE A C 1
ATOM 727 O O . ILE A 1 88 ? 18.694 14.967 -22.851 1.00 91.50 88 ILE A O 1
ATOM 731 N N . LEU A 1 89 ? 18.130 15.706 -24.893 1.00 90.50 89 LEU A N 1
ATOM 732 C CA . LEU A 1 89 ? 16.695 15.749 -24.618 1.00 90.50 89 LEU A CA 1
ATOM 733 C C . LEU A 1 89 ? 16.113 14.342 -24.423 1.00 90.50 89 LEU A C 1
ATOM 735 O O . LEU A 1 89 ? 15.405 14.111 -23.444 1.00 90.50 89 LEU A O 1
ATOM 739 N N . ALA A 1 90 ? 16.442 13.400 -25.311 1.00 90.94 90 ALA A N 1
ATOM 740 C CA . ALA A 1 90 ? 16.004 12.012 -25.219 1.00 90.94 90 ALA A CA 1
ATOM 741 C C . ALA A 1 90 ? 16.582 11.325 -23.980 1.00 90.94 90 ALA A C 1
ATOM 743 O O . ALA A 1 90 ? 15.869 10.590 -23.307 1.00 90.94 90 ALA A O 1
ATOM 744 N N . GLU A 1 91 ? 17.838 11.604 -23.630 1.00 90.81 91 GLU A N 1
ATOM 745 C CA . GLU A 1 91 ? 18.464 11.077 -22.420 1.00 90.81 91 GLU A CA 1
ATOM 746 C C . GLU A 1 91 ? 17.732 11.525 -21.147 1.00 90.81 91 GLU A C 1
ATOM 748 O O . GLU A 1 91 ? 17.417 10.695 -20.289 1.00 90.81 91 GLU A O 1
ATOM 753 N N . LYS A 1 92 ? 17.410 12.820 -21.040 1.00 93.50 92 LYS A N 1
ATOM 754 C CA . LYS A 1 92 ? 16.659 13.364 -19.900 1.00 93.50 92 LYS A CA 1
ATOM 755 C C . LYS A 1 92 ? 15.249 12.782 -19.827 1.00 93.50 92 LYS A C 1
ATOM 757 O O . LYS A 1 92 ? 14.798 12.384 -18.756 1.00 93.50 92 LYS A O 1
ATOM 762 N N . PHE A 1 93 ? 14.562 12.717 -20.966 1.00 93.69 93 PHE A N 1
ATOM 763 C CA . PHE A 1 93 ? 13.209 12.175 -21.052 1.00 93.69 93 PHE A CA 1
ATOM 764 C C . PHE A 1 93 ? 13.166 10.691 -20.665 1.00 93.69 93 PHE A C 1
ATOM 766 O O . PHE A 1 93 ? 12.338 10.285 -19.853 1.00 93.69 93 PHE A O 1
ATOM 773 N N . PHE A 1 94 ? 14.112 9.901 -21.170 1.00 92.75 94 PHE A N 1
ATOM 774 C CA . PHE A 1 94 ? 14.258 8.486 -20.847 1.00 92.75 94 PHE A CA 1
ATOM 775 C C . PHE A 1 94 ? 14.519 8.259 -19.352 1.00 92.75 94 PHE A C 1
ATOM 777 O O . PHE A 1 94 ? 13.854 7.433 -18.728 1.00 92.75 94 PHE A O 1
ATOM 784 N N . GLY A 1 95 ? 15.438 9.028 -18.757 1.00 92.25 95 GLY A N 1
ATOM 785 C CA . GLY A 1 95 ? 15.714 8.964 -17.320 1.00 92.25 95 GLY A CA 1
ATOM 786 C C . GLY A 1 95 ? 14.482 9.284 -16.471 1.00 92.25 95 GLY A C 1
ATOM 787 O O . GLY A 1 95 ? 14.185 8.554 -15.527 1.00 92.25 95 GLY A O 1
ATOM 788 N N . ASN A 1 96 ? 13.720 10.314 -16.849 1.00 94.75 96 ASN A N 1
ATOM 789 C CA . ASN A 1 96 ? 12.481 10.675 -16.160 1.00 94.75 96 ASN A CA 1
ATOM 790 C C . ASN A 1 96 ? 11.418 9.574 -16.262 1.00 94.75 96 ASN A C 1
ATOM 792 O O . ASN A 1 96 ? 10.760 9.287 -15.267 1.00 94.75 96 ASN A O 1
ATOM 796 N N . ILE A 1 97 ? 11.269 8.928 -17.423 1.00 94.12 97 ILE A N 1
ATOM 797 C CA . ILE A 1 97 ? 10.336 7.802 -17.581 1.00 94.12 97 ILE A CA 1
ATOM 798 C C . ILE A 1 97 ? 10.716 6.656 -16.646 1.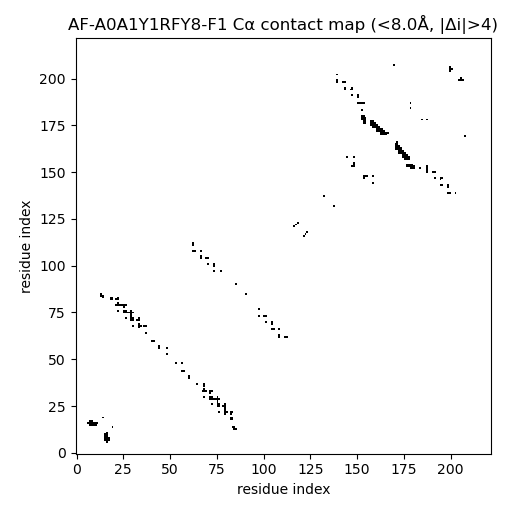00 94.12 97 ILE A C 1
ATOM 800 O O . ILE A 1 97 ? 9.860 6.168 -15.912 1.00 94.12 97 ILE A O 1
ATOM 804 N N . ILE A 1 98 ? 11.988 6.247 -16.631 1.00 93.25 98 ILE A N 1
ATOM 805 C CA . ILE A 1 98 ? 12.448 5.175 -15.738 1.00 93.25 98 ILE A CA 1
ATOM 806 C C . ILE A 1 98 ? 12.212 5.557 -14.278 1.00 93.25 98 ILE A C 1
ATOM 808 O O . ILE A 1 98 ? 11.728 4.732 -13.510 1.00 93.25 98 ILE A O 1
ATOM 812 N N . PHE A 1 99 ? 12.507 6.801 -13.898 1.00 93.62 99 PHE A N 1
ATOM 813 C CA . PHE A 1 99 ? 12.296 7.277 -12.535 1.00 93.62 99 PHE A CA 1
ATOM 814 C C . PHE A 1 99 ? 10.817 7.250 -12.125 1.00 93.62 99 PHE A C 1
ATOM 816 O O . PHE A 1 99 ? 10.501 6.798 -11.028 1.00 93.62 99 PHE A O 1
ATOM 823 N N . VAL A 1 100 ? 9.908 7.681 -13.005 1.00 95.75 100 VAL A N 1
ATOM 824 C CA . VAL A 1 100 ? 8.459 7.634 -12.756 1.00 95.75 100 VAL A CA 1
ATOM 825 C C . VAL A 1 100 ? 7.965 6.191 -12.653 1.00 95.75 100 VAL A C 1
ATOM 827 O O . VAL A 1 100 ? 7.220 5.868 -11.734 1.00 95.75 100 VAL A O 1
ATOM 830 N N . LEU A 1 101 ? 8.406 5.299 -13.545 1.00 92.81 101 LEU A N 1
ATOM 831 C CA . LEU A 1 101 ? 8.045 3.879 -13.481 1.00 92.81 101 LEU A CA 1
ATOM 832 C C . LEU A 1 101 ? 8.572 3.219 -12.201 1.00 92.81 101 LEU A C 1
ATOM 834 O O . LEU A 1 101 ? 7.858 2.448 -11.559 1.00 92.81 101 LEU A O 1
ATOM 838 N N . PHE A 1 102 ? 9.801 3.549 -11.807 1.00 93.19 102 PHE A N 1
ATOM 839 C CA . PHE A 1 102 ? 10.403 3.080 -10.566 1.00 93.19 102 PHE A CA 1
ATOM 840 C C . PHE A 1 102 ? 9.614 3.569 -9.349 1.00 93.19 102 PHE A C 1
ATOM 842 O O . PHE A 1 102 ? 9.233 2.755 -8.510 1.00 93.19 102 PHE A O 1
ATOM 849 N N . SER A 1 103 ? 9.319 4.871 -9.265 1.00 95.75 103 SER A N 1
ATOM 850 C CA . SER A 1 103 ? 8.584 5.430 -8.128 1.00 95.75 103 SER A CA 1
ATOM 851 C C . SER A 1 103 ? 7.179 4.844 -8.029 1.00 95.75 103 SER A C 1
ATOM 853 O O . SER A 1 103 ? 6.785 4.425 -6.947 1.00 95.75 103 SER A O 1
ATOM 855 N N . MET A 1 104 ? 6.470 4.698 -9.153 1.00 95.69 104 MET A N 1
ATOM 856 C CA . MET A 1 104 ? 5.167 4.032 -9.199 1.00 95.69 104 MET A CA 1
ATOM 857 C C . MET A 1 104 ? 5.243 2.584 -8.705 1.00 95.69 104 MET A C 1
ATOM 859 O O . MET A 1 104 ? 4.407 2.173 -7.903 1.00 95.69 104 MET A O 1
ATOM 863 N N . THR A 1 105 ? 6.259 1.829 -9.131 1.00 94.06 105 THR A N 1
ATOM 864 C CA . THR A 1 105 ? 6.458 0.432 -8.708 1.00 94.06 105 THR A CA 1
ATOM 865 C C . THR A 1 105 ? 6.718 0.337 -7.204 1.00 94.06 105 THR A C 1
ATOM 867 O O . THR A 1 105 ? 6.132 -0.504 -6.524 1.00 94.06 105 THR A O 1
ATOM 870 N N . VAL A 1 106 ? 7.554 1.228 -6.661 1.00 92.88 106 VAL A N 1
ATOM 871 C CA . VAL A 1 106 ? 7.851 1.279 -5.221 1.00 92.88 106 VAL A CA 1
ATOM 872 C C . VAL A 1 106 ? 6.620 1.694 -4.420 1.00 92.88 106 VAL A C 1
ATOM 874 O O . VAL A 1 106 ? 6.292 1.040 -3.435 1.00 92.88 106 VAL A O 1
ATOM 877 N N . THR A 1 107 ? 5.907 2.741 -4.838 1.00 95.81 107 THR A N 1
ATOM 878 C CA . THR A 1 107 ? 4.674 3.184 -4.174 1.00 95.81 107 THR A CA 1
ATOM 879 C C . THR A 1 107 ? 3.638 2.068 -4.136 1.00 95.81 107 THR A C 1
ATOM 881 O O . THR A 1 107 ? 3.052 1.803 -3.090 1.00 95.81 107 THR A O 1
ATOM 884 N N . TRP A 1 108 ? 3.442 1.376 -5.254 1.00 94.88 108 TRP A N 1
ATOM 885 C CA . TRP A 1 108 ? 2.512 0.260 -5.336 1.00 94.88 108 TRP A CA 1
ATOM 886 C C . TRP A 1 108 ? 2.926 -0.920 -4.441 1.00 94.88 108 TRP A C 1
ATOM 888 O O . TRP A 1 108 ? 2.077 -1.499 -3.765 1.00 94.88 108 TRP A O 1
ATOM 898 N N . LEU A 1 109 ? 4.228 -1.231 -4.362 1.00 92.38 109 LEU A N 1
ATOM 899 C CA . LEU A 1 109 ? 4.760 -2.251 -3.452 1.00 92.38 109 LEU A CA 1
ATOM 900 C C . LEU A 1 109 ? 4.484 -1.879 -1.988 1.00 92.38 109 LEU A C 1
ATOM 902 O O . LEU A 1 109 ? 4.047 -2.726 -1.215 1.00 92.38 109 LEU A O 1
ATOM 906 N N . VAL A 1 110 ? 4.695 -0.614 -1.613 1.00 93.69 110 VAL A N 1
ATOM 907 C CA . VAL A 1 110 ? 4.423 -0.121 -0.253 1.00 93.69 110 VAL A CA 1
ATOM 908 C C . VAL A 1 110 ? 2.946 -0.264 0.103 1.00 93.69 110 VAL A C 1
ATOM 910 O O . VAL A 1 110 ? 2.644 -0.756 1.185 1.00 93.69 110 VAL A O 1
ATOM 913 N N . ILE A 1 111 ? 2.031 0.107 -0.799 1.00 93.06 111 ILE A N 1
ATOM 914 C CA . ILE A 1 111 ? 0.585 -0.056 -0.575 1.00 93.06 111 ILE A CA 1
ATOM 915 C C . ILE A 1 111 ? 0.254 -1.527 -0.303 1.00 93.06 111 ILE A C 1
ATOM 917 O O . ILE A 1 111 ? -0.353 -1.837 0.716 1.00 93.06 111 ILE A O 1
ATOM 921 N N . ARG A 1 112 ? 0.743 -2.449 -1.141 1.00 88.44 112 ARG A N 1
ATOM 922 C CA . ARG A 1 112 ? 0.502 -3.887 -0.949 1.00 88.44 112 ARG A CA 1
ATOM 923 C C . ARG A 1 112 ? 1.097 -4.443 0.344 1.00 88.44 112 ARG A C 1
ATOM 925 O O . ARG A 1 112 ? 0.498 -5.322 0.962 1.00 88.44 112 ARG A O 1
ATOM 932 N N . LEU A 1 113 ? 2.265 -3.951 0.758 1.00 88.62 113 LEU A N 1
ATOM 933 C CA . LEU A 1 113 ? 2.863 -4.315 2.044 1.00 88.62 113 LEU A CA 1
ATOM 934 C C . LEU A 1 113 ? 2.014 -3.810 3.214 1.00 88.62 113 LEU A C 1
ATOM 936 O O . LEU A 1 113 ? 1.846 -4.526 4.195 1.00 88.62 113 LEU A O 1
ATOM 940 N N . ILE A 1 114 ? 1.441 -2.611 3.117 1.00 90.50 114 ILE A N 1
ATOM 941 C CA . ILE A 1 114 ? 0.510 -2.108 4.132 1.00 90.50 114 ILE A CA 1
ATOM 942 C C . ILE A 1 114 ? -0.749 -2.978 4.163 1.00 90.50 114 ILE A C 1
ATOM 944 O O . ILE A 1 114 ? -1.117 -3.444 5.238 1.00 90.50 114 ILE A O 1
ATOM 948 N N . ASP A 1 115 ? -1.356 -3.276 3.012 1.00 87.38 115 ASP A N 1
ATOM 949 C CA . ASP A 1 115 ? -2.557 -4.120 2.924 1.00 87.38 115 ASP A CA 1
ATOM 950 C C . ASP A 1 115 ? -2.323 -5.514 3.528 1.00 87.38 115 ASP A C 1
ATOM 952 O O . ASP A 1 115 ? -3.179 -6.055 4.230 1.00 87.38 115 ASP A O 1
ATOM 956 N N . MET A 1 116 ? -1.133 -6.088 3.312 1.00 86.50 116 MET A N 1
ATOM 957 C C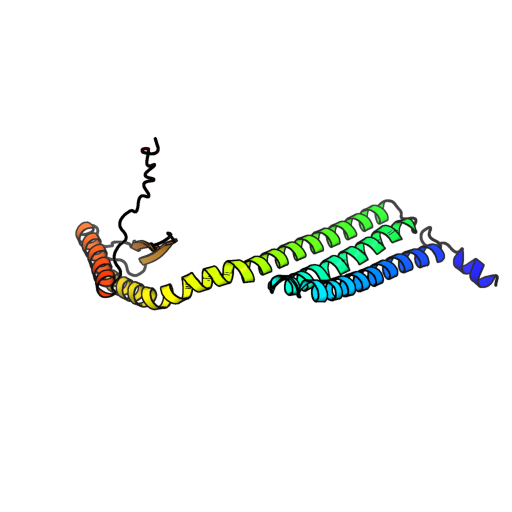A . MET A 1 116 ? -0.701 -7.319 3.975 1.00 86.50 116 MET A CA 1
ATOM 958 C C . MET A 1 116 ? -0.729 -7.190 5.495 1.00 86.50 116 MET A C 1
ATOM 960 O O . MET A 1 116 ? -1.264 -8.062 6.186 1.00 86.50 116 MET A O 1
ATOM 964 N N . LEU A 1 117 ? -0.077 -6.144 6.009 1.00 86.00 117 LEU A N 1
ATOM 965 C CA . LEU A 1 117 ? 0.077 -5.938 7.438 1.00 86.00 117 LEU A CA 1
ATOM 966 C C . LEU A 1 117 ? -1.286 -5.725 8.086 1.00 86.00 117 LEU A C 1
ATOM 968 O O . LEU A 1 117 ? -1.570 -6.339 9.110 1.00 86.00 117 LEU A O 1
ATOM 972 N N . VAL A 1 118 ? -2.149 -4.931 7.452 1.00 85.69 118 VAL A N 1
ATOM 973 C CA . VAL A 1 118 ? -3.533 -4.735 7.885 1.00 85.69 118 VAL A CA 1
ATOM 974 C C . VAL A 1 118 ? -4.241 -6.087 7.961 1.00 85.69 118 VAL A C 1
ATOM 976 O O . VAL A 1 118 ? -4.669 -6.493 9.038 1.00 85.69 118 VAL A O 1
ATOM 979 N N . LYS A 1 119 ? -4.250 -6.853 6.869 1.00 83.69 119 LYS A N 1
ATOM 980 C CA . LYS A 1 119 ? -4.977 -8.124 6.792 1.00 83.69 119 LYS A CA 1
ATOM 981 C C . LYS A 1 119 ? -4.499 -9.189 7.780 1.00 83.69 119 LYS A C 1
ATOM 983 O O . LYS A 1 119 ? -5.293 -9.988 8.270 1.00 83.69 119 LYS A O 1
ATOM 988 N N . HIS A 1 120 ? -3.193 -9.268 8.036 1.00 81.12 120 HIS A N 1
ATOM 989 C CA . HIS A 1 120 ? -2.631 -10.341 8.860 1.00 81.12 120 HIS A CA 1
ATOM 990 C C . HIS A 1 120 ? -2.427 -9.955 10.326 1.00 81.12 120 HIS A C 1
ATOM 992 O O . HIS A 1 120 ? -2.503 -10.824 11.193 1.00 81.12 120 HIS A O 1
ATOM 998 N N . TYR A 1 121 ? -2.169 -8.678 10.612 1.00 81.19 121 TYR A N 1
ATOM 999 C CA . TYR A 1 121 ? -1.890 -8.208 11.967 1.00 81.19 121 TYR A CA 1
ATOM 1000 C C . TYR A 1 121 ? -3.022 -7.369 12.544 1.00 81.19 121 TYR A C 1
ATOM 1002 O O . TYR A 1 121 ? -3.277 -7.492 13.734 1.00 81.19 121 TYR A O 1
ATOM 1010 N N . ILE A 1 122 ? -3.708 -6.545 11.748 1.00 77.25 122 ILE A N 1
ATOM 1011 C CA . ILE A 1 122 ? -4.739 -5.626 12.252 1.00 77.25 122 ILE A CA 1
ATOM 1012 C C . ILE A 1 122 ? -6.122 -6.284 12.232 1.00 77.25 122 ILE A C 1
ATOM 1014 O O . ILE A 1 122 ? -6.771 -6.313 13.274 1.00 77.25 122 ILE A O 1
ATOM 1018 N N . ASP A 1 123 ? -6.549 -6.892 11.122 1.00 76.69 123 ASP A N 1
ATOM 1019 C CA . ASP A 1 123 ? -7.877 -7.519 11.004 1.00 76.69 123 ASP A CA 1
ATOM 1020 C C . ASP A 1 123 ? -8.162 -8.550 12.116 1.00 76.69 123 ASP A C 1
ATOM 1022 O O . ASP A 1 123 ? -9.251 -8.516 12.687 1.00 76.69 123 ASP A O 1
ATOM 1026 N N . PRO A 1 124 ? -7.226 -9.434 12.529 1.00 73.19 124 PRO A N 1
ATOM 1027 C CA . PRO A 1 124 ? -7.483 -10.365 13.632 1.00 73.19 124 PRO A CA 1
ATOM 1028 C C . PRO A 1 124 ? -7.580 -9.686 15.005 1.00 73.19 124 PRO A C 1
ATOM 1030 O O . PRO A 1 124 ? -8.177 -10.253 15.925 1.00 73.19 124 PRO A O 1
ATOM 1033 N N . LEU A 1 125 ? -6.972 -8.506 15.169 1.00 68.38 125 LEU A N 1
ATOM 1034 C CA . LEU A 1 125 ? -7.092 -7.696 16.382 1.00 68.38 125 LEU A CA 1
ATOM 1035 C C . LEU A 1 125 ? -8.441 -6.972 16.406 1.00 68.38 125 LEU A C 1
ATOM 1037 O O . LEU A 1 125 ? -9.111 -6.988 17.436 1.00 68.38 125 LEU A O 1
ATOM 1041 N N . VAL A 1 126 ? -8.871 -6.434 15.262 1.00 63.69 126 VAL A N 1
ATOM 1042 C CA . VAL A 1 126 ? -10.155 -5.736 15.096 1.00 63.69 126 VAL A CA 1
ATOM 1043 C C . VAL A 1 126 ? -11.339 -6.706 15.170 1.00 63.69 126 VAL A C 1
ATOM 1045 O O . VAL A 1 126 ? -12.314 -6.450 15.871 1.00 63.69 126 VAL A O 1
ATOM 1048 N N . ALA A 1 127 ? -11.237 -7.893 14.570 1.00 61.97 127 ALA A N 1
ATOM 1049 C CA . ALA A 1 127 ? -12.280 -8.919 14.642 1.00 61.97 127 ALA A CA 1
ATOM 1050 C C . ALA A 1 127 ? -12.515 -9.437 16.076 1.00 61.97 127 ALA A C 1
ATOM 1052 O O . ALA A 1 127 ? -13.617 -9.877 16.411 1.00 61.97 127 ALA A O 1
ATOM 1053 N N . LYS A 1 128 ? -11.499 -9.368 16.950 1.00 57.91 128 LYS A N 1
ATOM 1054 C CA . LYS A 1 128 ? -11.652 -9.657 18.385 1.00 57.91 128 LYS A CA 1
ATOM 1055 C C . LYS A 1 128 ? -12.340 -8.524 19.152 1.00 57.91 128 LYS A C 1
ATOM 1057 O O . LYS A 1 128 ? -12.954 -8.819 20.177 1.00 57.91 128 LYS A O 1
ATOM 1062 N N . SER A 1 129 ? -12.253 -7.276 18.683 1.00 54.50 129 SER A N 1
ATOM 1063 C CA . SER A 1 129 ? -12.902 -6.121 19.315 1.00 54.50 129 SER A CA 1
ATOM 1064 C C . SER A 1 129 ? -14.322 -5.850 18.808 1.00 54.50 129 SER A C 1
ATOM 1066 O O . SER A 1 129 ? -15.158 -5.456 19.610 1.00 54.50 129 SER A O 1
ATOM 1068 N N . GLU A 1 130 ? -14.632 -6.090 17.530 1.00 52.69 130 GLU A N 1
ATOM 1069 C CA . GLU A 1 130 ? -15.930 -5.710 16.936 1.00 52.69 130 GLU A CA 1
ATOM 1070 C C . GLU A 1 130 ? -17.071 -6.704 17.248 1.00 52.69 130 GLU A C 1
ATOM 1072 O O . GLU A 1 130 ? -18.158 -6.292 17.643 1.00 52.69 130 GLU A O 1
ATOM 1077 N N . SER A 1 131 ? -16.843 -8.025 17.184 1.00 54.66 131 SER A N 1
ATOM 1078 C CA . SER A 1 131 ? -17.950 -9.007 17.245 1.00 54.66 131 SER A CA 1
ATOM 1079 C C . SER A 1 131 ? -18.613 -9.173 18.622 1.00 54.66 131 SER A C 1
ATOM 1081 O O . SER A 1 131 ? -19.801 -9.467 18.685 1.00 54.66 131 SER A O 1
ATOM 1083 N N . LYS A 1 132 ? -17.889 -9.017 19.738 1.00 52.00 132 LYS A N 1
ATOM 1084 C CA . LYS A 1 132 ? -18.501 -9.146 21.081 1.00 52.00 132 LYS A CA 1
ATOM 1085 C C . LYS A 1 132 ? -19.072 -7.834 21.606 1.00 52.00 132 LYS A C 1
ATOM 1087 O O . LYS A 1 132 ? -19.927 -7.863 22.490 1.00 52.00 132 LYS A O 1
ATOM 1092 N N . LEU A 1 133 ? -18.580 -6.713 21.084 1.00 58.19 133 LEU A N 1
ATOM 1093 C CA . LEU A 1 133 ? -19.000 -5.383 21.483 1.00 58.19 133 LEU A CA 1
ATOM 1094 C C . LEU A 1 133 ? -20.333 -5.033 20.824 1.00 58.19 133 LEU A C 1
ATOM 1096 O O . LEU A 1 133 ? -21.265 -4.681 21.533 1.00 58.19 133 LEU A O 1
ATOM 1100 N N . ASP A 1 134 ? -20.477 -5.224 19.514 1.00 60.47 134 ASP A N 1
ATOM 1101 C CA . ASP A 1 134 ? -21.706 -4.854 18.805 1.00 60.47 134 ASP A CA 1
ATOM 1102 C C . ASP A 1 134 ? -22.930 -5.643 19.299 1.00 60.47 134 ASP A C 1
ATOM 1104 O O . ASP A 1 134 ? -23.953 -5.047 19.639 1.00 60.47 134 ASP A O 1
ATOM 1108 N N . ASP A 1 135 ? -22.818 -6.963 19.462 1.00 66.88 135 ASP A N 1
ATOM 1109 C CA . ASP A 1 135 ? -23.952 -7.814 19.854 1.00 66.88 135 ASP A CA 1
ATOM 1110 C C . ASP A 1 135 ? -24.504 -7.499 21.258 1.00 66.88 135 ASP A C 1
ATOM 1112 O O . ASP A 1 135 ? -25.701 -7.657 21.514 1.00 66.88 135 ASP A O 1
ATOM 1116 N N . GLN A 1 136 ? -23.650 -7.037 22.176 1.00 70.00 136 GLN A N 1
ATOM 1117 C CA . GLN A 1 136 ? -24.038 -6.730 23.558 1.00 70.00 136 GLN A CA 1
ATOM 1118 C C . GLN A 1 136 ? -24.285 -5.238 23.784 1.00 70.00 136 GLN A C 1
ATOM 1120 O O . GLN A 1 136 ? -25.192 -4.875 24.531 1.00 70.00 136 GLN A O 1
ATOM 1125 N N . ILE A 1 137 ? -23.527 -4.360 23.123 1.00 74.75 137 ILE A N 1
ATOM 1126 C CA . IL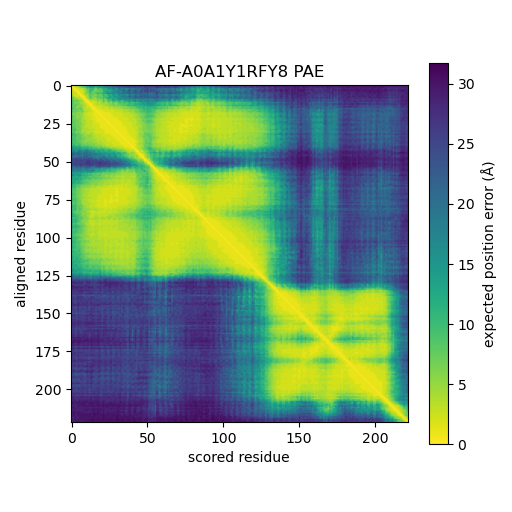E A 1 137 ? -23.608 -2.910 23.317 1.00 74.75 137 ILE A CA 1
ATOM 1127 C C . ILE A 1 137 ? -24.703 -2.282 22.454 1.00 74.75 137 ILE A C 1
ATOM 1129 O O . ILE A 1 137 ? -25.386 -1.379 22.941 1.00 74.75 137 ILE A O 1
ATOM 1133 N N . LEU A 1 138 ? -24.952 -2.754 21.224 1.00 76.50 138 LEU A N 1
ATOM 1134 C CA . LEU A 1 138 ? -25.989 -2.171 20.357 1.00 76.50 138 LEU A CA 1
ATOM 1135 C C . LEU A 1 138 ? -27.385 -2.166 21.002 1.00 76.50 138 LEU A C 1
ATOM 1137 O O . LEU A 1 138 ? -28.046 -1.119 20.955 1.00 76.50 138 LEU A O 1
ATOM 1141 N N . PRO A 1 139 ? -27.854 -3.251 21.655 1.00 81.25 139 PRO A N 1
ATOM 1142 C CA . PRO A 1 139 ? -29.131 -3.231 22.364 1.00 81.25 139 PRO A CA 1
ATOM 1143 C C . PRO A 1 139 ? -29.168 -2.173 23.474 1.00 81.25 139 PRO A C 1
ATOM 1145 O O . PRO A 1 139 ? -30.191 -1.512 23.668 1.00 81.25 139 PRO A O 1
ATOM 1148 N N . ILE A 1 140 ? -28.051 -1.978 24.178 1.00 85.12 140 ILE A N 1
ATOM 1149 C CA . ILE A 1 140 ? -27.932 -1.064 25.319 1.00 85.12 140 ILE A CA 1
ATOM 1150 C C . ILE A 1 140 ? -27.886 0.387 24.848 1.00 85.12 140 ILE A C 1
ATOM 1152 O O . ILE A 1 140 ? -28.602 1.222 25.404 1.00 85.12 140 ILE A O 1
ATOM 1156 N N . ILE A 1 141 ? -27.109 0.685 23.802 1.00 84.12 141 ILE A N 1
ATOM 1157 C CA . ILE A 1 141 ? -27.079 2.003 23.159 1.00 84.12 141 ILE A CA 1
ATOM 1158 C C . ILE A 1 141 ? -28.466 2.321 22.613 1.00 84.12 141 ILE A C 1
ATOM 1160 O O . ILE A 1 141 ? -29.014 3.365 22.942 1.00 84.12 141 ILE A O 1
ATOM 1164 N N . SER A 1 142 ? -29.091 1.411 21.859 1.00 83.12 142 SER A N 1
ATOM 1165 C CA . SER A 1 142 ? -30.432 1.628 21.302 1.00 83.12 142 SER A CA 1
ATOM 1166 C C . SER A 1 142 ? -31.470 1.909 22.391 1.00 83.12 142 SER A C 1
ATOM 1168 O O . SER A 1 142 ? -32.269 2.843 22.271 1.00 83.12 142 SER A O 1
ATOM 1170 N N . LYS A 1 143 ? -31.446 1.133 23.482 1.00 87.12 143 LYS A N 1
ATOM 1171 C CA . LYS A 1 143 ? -32.340 1.330 24.626 1.00 87.12 143 LYS A CA 1
ATOM 1172 C C . LYS A 1 143 ? -32.075 2.669 25.314 1.00 87.12 143 LYS A C 1
ATOM 1174 O O . LYS A 1 143 ? -33.024 3.410 25.551 1.00 87.12 143 LYS A O 1
ATOM 1179 N N . SER A 1 144 ? -30.811 3.009 25.555 1.00 87.06 144 SER A N 1
ATOM 1180 C CA . SER A 1 144 ? -30.411 4.266 26.196 1.00 87.06 144 SER A CA 1
ATOM 1181 C C . SER A 1 144 ? -30.766 5.480 25.347 1.00 87.06 144 SER A C 1
ATOM 1183 O O . SER A 1 144 ? -31.391 6.396 25.864 1.00 87.06 144 SER A O 1
ATOM 1185 N N . THR A 1 145 ? -30.503 5.458 24.038 1.00 88.62 145 THR A N 1
ATOM 1186 C CA . THR A 1 145 ? -30.921 6.502 23.090 1.00 88.62 145 THR A CA 1
ATOM 1187 C C . THR A 1 145 ? -32.426 6.737 23.153 1.00 88.62 145 THR A C 1
ATOM 1189 O O . THR A 1 145 ? -32.865 7.874 23.307 1.00 88.62 145 THR A O 1
ATOM 1192 N N . LYS A 1 146 ? -33.235 5.669 23.098 1.00 88.25 146 LYS A N 1
ATOM 1193 C CA . LYS A 1 146 ? -34.699 5.779 23.195 1.00 88.25 146 LYS A CA 1
ATOM 1194 C C . LYS A 1 146 ? -35.138 6.365 24.535 1.00 88.25 146 LYS A C 1
ATOM 1196 O O . LYS A 1 146 ? -36.040 7.199 24.554 1.00 88.25 146 LYS A O 1
ATOM 1201 N N . THR A 1 147 ? -34.511 5.959 25.641 1.00 91.31 147 THR A N 1
ATOM 1202 C CA . THR A 1 147 ? -34.821 6.516 26.964 1.00 91.31 147 THR A CA 1
ATOM 1203 C C . THR A 1 147 ? -34.471 8.001 27.036 1.00 91.31 147 THR A C 1
ATOM 1205 O O . THR A 1 147 ? -35.320 8.778 27.451 1.00 91.31 147 THR A O 1
ATOM 1208 N N . ILE A 1 148 ? -33.291 8.411 26.560 1.00 91.81 148 ILE A N 1
ATOM 1209 C CA . ILE A 1 148 ? -32.843 9.814 26.569 1.00 91.81 148 ILE A CA 1
ATOM 1210 C C . ILE A 1 148 ? -33.761 10.697 25.718 1.00 91.81 148 ILE A C 1
ATOM 1212 O O . ILE A 1 148 ? -34.175 11.760 26.166 1.00 91.81 148 ILE A O 1
ATOM 1216 N N . VAL A 1 149 ? -34.135 10.236 24.521 1.00 91.50 149 VAL A N 1
ATOM 1217 C CA . VAL A 1 149 ? -35.071 10.944 23.629 1.00 91.50 149 VAL A CA 1
ATOM 1218 C C . VAL A 1 149 ? -36.471 11.079 24.240 1.00 91.50 149 VAL A C 1
ATOM 1220 O O . VAL A 1 149 ? -37.191 12.018 23.917 1.00 91.50 149 VAL A O 1
ATOM 1223 N N . SER A 1 150 ? -36.861 10.162 25.128 1.00 90.75 150 SER A N 1
ATOM 1224 C CA . SER A 1 150 ? -38.169 10.199 25.795 1.00 90.75 150 SER A CA 1
ATOM 1225 C C . SER A 1 150 ? -38.220 11.173 26.980 1.00 90.75 150 SER A C 1
ATOM 1227 O O . SER A 1 150 ? -39.305 11.420 27.503 1.00 90.75 150 SER A O 1
ATOM 1229 N N . ILE A 1 151 ? -37.077 11.714 27.424 1.00 92.75 151 ILE A N 1
ATOM 1230 C CA . ILE A 1 151 ? -37.016 12.659 28.544 1.00 92.75 151 ILE A CA 1
ATOM 1231 C C . ILE A 1 151 ? -37.514 14.028 28.079 1.00 92.75 151 ILE A C 1
ATOM 1233 O O . ILE A 1 151 ? -37.004 14.620 27.123 1.00 92.75 151 ILE A O 1
ATOM 1237 N N . GLN A 1 152 ? -38.506 14.559 28.794 1.00 91.94 152 GLN A N 1
ATOM 1238 C CA . GLN A 1 152 ? -39.064 15.873 28.505 1.00 91.94 152 GLN A CA 1
ATOM 1239 C C . GLN A 1 152 ? -37.986 16.953 28.663 1.00 91.94 152 GLN A C 1
ATOM 1241 O O . GLN A 1 152 ? -37.338 17.064 29.700 1.00 91.94 152 GLN A O 1
ATOM 1246 N N . GLY A 1 153 ? -37.815 17.777 27.629 1.00 89.62 153 GLY A N 1
ATOM 1247 C CA . GLY A 1 153 ? -36.813 18.843 27.618 1.00 89.62 153 GLY A CA 1
ATOM 1248 C C . GLY A 1 153 ? -35.479 18.463 26.970 1.00 89.62 153 GLY A C 1
ATOM 1249 O O . GLY A 1 153 ? -34.590 19.310 26.923 1.00 89.62 153 GLY A O 1
ATOM 1250 N N . VAL A 1 154 ? -35.335 17.246 26.433 1.00 92.31 154 VAL A N 1
ATOM 1251 C CA . VAL A 1 154 ? -34.231 16.865 25.534 1.00 92.31 154 VAL A CA 1
ATOM 1252 C C . VAL A 1 154 ? -34.654 17.068 24.075 1.00 92.31 154 VAL A C 1
ATOM 1254 O O . VAL A 1 154 ? -35.757 16.697 23.679 1.00 92.31 154 VAL A O 1
ATOM 1257 N N . ASN A 1 155 ? -33.781 17.651 23.250 1.00 92.06 155 ASN A N 1
ATOM 1258 C CA . ASN A 1 155 ? -34.008 17.786 21.812 1.00 92.06 155 ASN A CA 1
ATOM 1259 C C . ASN A 1 155 ? -33.654 16.470 21.084 1.00 92.06 155 ASN A C 1
ATOM 1261 O O . ASN A 1 155 ? -32.475 16.099 21.052 1.00 92.06 155 ASN A O 1
ATOM 1265 N N . PRO A 1 156 ? -34.624 15.792 20.441 1.00 86.88 156 PRO A N 1
ATOM 1266 C CA . PRO A 1 156 ? -34.400 14.498 19.795 1.00 86.88 156 PRO A CA 1
ATOM 1267 C C . PRO A 1 156 ? -33.483 14.567 18.567 1.00 86.88 156 PRO A C 1
ATOM 1269 O O . PRO A 1 156 ? -32.822 13.585 18.245 1.00 86.88 156 PRO A O 1
ATOM 1272 N N . ASN A 1 157 ? -33.422 15.714 17.885 1.00 87.38 157 ASN A N 1
ATOM 1273 C CA . ASN A 1 157 ? -32.651 15.872 16.648 1.00 87.38 157 ASN A CA 1
ATOM 1274 C C . ASN A 1 157 ? -31.160 16.128 16.903 1.00 87.38 157 ASN A C 1
ATOM 1276 O O . ASN A 1 157 ? -30.368 16.157 15.964 1.00 87.38 157 ASN A O 1
ATOM 1280 N N . ASN A 1 158 ? -30.772 16.336 18.161 1.00 88.62 158 ASN A N 1
ATOM 1281 C CA . ASN A 1 158 ? -29.414 16.696 18.535 1.00 88.62 158 ASN A CA 1
ATOM 1282 C C . ASN A 1 158 ? -28.901 15.804 19.675 1.00 88.62 158 ASN A C 1
ATOM 1284 O O . ASN A 1 158 ? -28.379 16.303 20.668 1.00 88.62 158 ASN A O 1
ATOM 1288 N N . LEU A 1 159 ? -29.063 14.489 19.535 1.00 89.38 159 LEU A N 1
ATOM 1289 C CA . LEU A 1 159 ? -28.458 13.486 20.408 1.00 89.38 159 LEU A CA 1
ATOM 1290 C C . LEU A 1 159 ? -27.385 12.719 19.629 1.00 89.38 159 LEU A C 1
ATOM 1292 O O . LEU A 1 159 ? -27.681 12.089 18.617 1.00 89.38 159 LEU A O 1
ATOM 1296 N N . THR A 1 160 ? -26.159 12.734 20.138 1.00 86.25 160 THR A N 1
ATOM 1297 C CA . THR A 1 160 ? -25.023 11.992 19.586 1.00 86.25 160 THR A CA 1
ATOM 1298 C C . THR A 1 160 ? -24.429 11.110 20.673 1.00 86.25 160 THR A C 1
ATOM 1300 O O . THR A 1 160 ? -24.135 11.587 21.766 1.00 86.25 160 THR A O 1
ATOM 1303 N N . ILE A 1 161 ? -24.217 9.833 20.361 1.00 86.88 161 ILE A N 1
ATOM 1304 C CA . ILE A 1 161 ? -23.488 8.886 21.210 1.00 86.88 161 ILE A CA 1
ATOM 1305 C C . ILE A 1 161 ? -22.304 8.371 20.398 1.00 86.88 161 ILE A C 1
ATOM 1307 O O . ILE A 1 161 ? -22.500 7.908 19.274 1.00 86.88 161 ILE A O 1
ATOM 1311 N N . ARG A 1 162 ? -21.085 8.470 20.933 1.00 80.00 162 ARG A N 1
ATOM 1312 C CA . ARG A 1 162 ? -19.867 8.002 20.252 1.00 80.00 162 ARG A CA 1
ATOM 1313 C C . ARG A 1 162 ? -18.892 7.335 21.214 1.00 80.00 162 ARG A C 1
ATOM 1315 O O . ARG A 1 162 ? -18.794 7.730 22.372 1.00 80.00 162 ARG A O 1
ATOM 1322 N N . SER A 1 163 ? -18.134 6.365 20.711 1.00 79.62 163 SER A N 1
ATOM 1323 C CA . SER A 1 163 ? -16.933 5.866 21.381 1.00 79.62 163 SER A CA 1
ATOM 1324 C C . SER A 1 163 ? -15.818 6.906 21.268 1.00 79.62 163 SER A C 1
ATOM 1326 O O . SER A 1 163 ? -15.495 7.344 20.163 1.00 79.62 163 SER A O 1
ATOM 1328 N N . VAL A 1 164 ? -15.236 7.297 22.397 1.00 77.69 164 VAL A N 1
ATOM 1329 C CA . VAL A 1 164 ? -14.113 8.240 22.470 1.00 77.69 164 VAL A CA 1
ATOM 1330 C C . VAL A 1 164 ? -12.785 7.497 22.477 1.00 77.69 164 VAL A C 1
ATOM 1332 O O . VAL A 1 164 ? -11.868 7.885 21.758 1.00 77.69 164 VAL A O 1
ATOM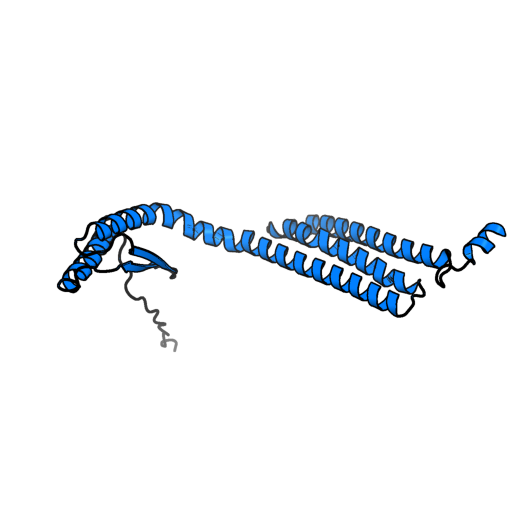 1335 N N . ASN A 1 165 ? -12.678 6.432 23.273 1.00 72.00 165 ASN A N 1
ATOM 1336 C CA . ASN A 1 165 ? -11.444 5.672 23.421 1.00 72.00 165 ASN A CA 1
ATOM 1337 C C . ASN A 1 165 ? -11.716 4.219 23.832 1.00 72.00 165 ASN A C 1
ATOM 1339 O O . ASN A 1 165 ? -12.707 3.927 24.503 1.00 72.00 165 ASN A O 1
ATOM 1343 N N . PHE A 1 166 ? -10.802 3.326 23.460 1.00 74.44 166 PHE A N 1
ATOM 1344 C CA . PHE A 1 166 ? -10.787 1.925 23.870 1.00 74.44 166 PHE A CA 1
ATOM 1345 C C . PHE A 1 166 ? -9.613 1.711 24.828 1.00 74.44 166 PHE A C 1
ATOM 1347 O O . PHE A 1 166 ? -8.455 1.654 24.415 1.00 74.44 166 PHE A O 1
ATOM 1354 N N . GLY A 1 167 ? -9.911 1.629 26.123 1.00 67.19 167 GLY A N 1
ATOM 1355 C CA . GLY A 1 167 ? -8.939 1.278 27.151 1.00 67.19 167 GLY A CA 1
ATOM 1356 C C . GLY A 1 167 ? -8.687 -0.236 27.218 1.00 67.19 167 GLY A C 1
ATOM 1357 O O . GLY A 1 167 ? -9.437 -1.018 26.633 1.00 67.19 167 GLY A O 1
ATOM 1358 N N . PRO A 1 168 ? -7.672 -0.686 27.982 1.00 59.09 168 PRO A N 1
ATOM 1359 C CA . PRO A 1 168 ? -7.360 -2.111 28.137 1.00 59.09 168 PRO A CA 1
ATOM 1360 C C . PRO A 1 168 ? -8.539 -2.949 28.660 1.00 59.09 168 PRO A C 1
ATOM 1362 O O . PRO A 1 168 ? -8.643 -4.127 28.328 1.00 59.09 168 PRO A O 1
ATOM 1365 N N . PHE A 1 169 ? -9.423 -2.336 29.461 1.00 69.94 169 PHE A N 1
ATOM 1366 C CA . PHE A 1 169 ? -10.593 -2.979 30.073 1.00 69.94 169 PHE A CA 1
ATOM 1367 C C . PHE A 1 169 ? -11.838 -2.071 30.131 1.00 69.94 169 PHE A C 1
ATOM 1369 O O . PHE A 1 169 ? -12.775 -2.364 30.869 1.00 69.94 169 PHE A O 1
ATOM 1376 N N . SER A 1 170 ? -11.859 -0.956 29.394 1.00 75.62 170 SER A N 1
ATOM 1377 C CA . SER A 1 170 ? -12.962 0.014 29.418 1.00 75.62 170 SER A CA 1
ATOM 1378 C C . SER A 1 170 ? -13.239 0.584 28.028 1.00 7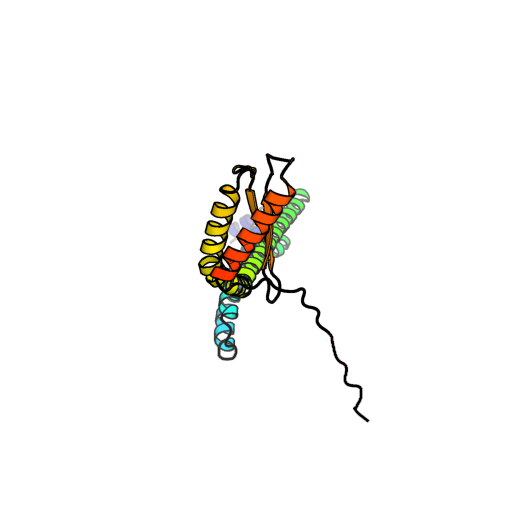5.62 170 SER A C 1
ATOM 1380 O O . SER A 1 170 ? -12.332 0.727 27.211 1.00 75.62 170 SER A O 1
ATOM 1382 N N . LEU A 1 171 ? -14.501 0.920 27.764 1.00 79.00 171 LEU A N 1
ATOM 1383 C CA . LEU A 1 171 ? -14.910 1.710 26.606 1.00 79.00 171 LEU A CA 1
ATOM 1384 C C . LEU A 1 171 ? -15.364 3.078 27.103 1.00 79.00 171 LEU A C 1
ATOM 1386 O O . LEU A 1 171 ? -16.341 3.169 27.848 1.00 79.00 171 LEU A O 1
ATOM 1390 N N . ASP A 1 172 ? -14.691 4.130 26.654 1.00 81.38 172 ASP A N 1
ATOM 1391 C CA . ASP A 1 172 ? -15.083 5.494 26.982 1.00 81.38 172 ASP A CA 1
ATOM 1392 C C . ASP A 1 172 ? -16.162 5.932 25.988 1.00 81.38 172 ASP A C 1
ATOM 1394 O O . ASP A 1 172 ? -15.904 6.059 24.788 1.00 81.38 172 ASP A O 1
ATOM 1398 N N . VAL A 1 173 ? -17.385 6.142 26.477 1.00 84.00 173 VAL A N 1
ATOM 1399 C CA . VAL A 1 173 ? -18.534 6.576 25.669 1.00 84.00 173 VAL A CA 1
ATOM 1400 C C . VAL A 1 173 ? -18.900 8.008 26.030 1.00 84.00 173 VAL A C 1
ATOM 1402 O O . VAL A 1 173 ? -19.091 8.334 27.199 1.00 84.00 173 VAL A O 1
ATOM 1405 N N . GLU A 1 174 ? -19.058 8.854 25.018 1.00 86.56 174 GLU A N 1
ATOM 1406 C CA . GLU A 1 174 ? -19.543 10.219 25.181 1.00 86.56 174 GLU A CA 1
ATOM 1407 C C . GLU A 1 174 ? -20.966 10.352 24.644 1.00 86.56 174 GLU A C 1
ATOM 1409 O O . GLU A 1 174 ? -21.278 9.907 23.535 1.00 86.56 174 GLU A O 1
ATOM 1414 N N . ILE A 1 175 ? -21.817 10.992 25.445 1.00 90.94 175 ILE A N 1
ATOM 1415 C CA . ILE A 1 175 ? -23.208 11.299 25.122 1.00 90.94 175 ILE A CA 1
ATOM 1416 C C . ILE A 1 175 ? -23.351 12.820 25.097 1.00 90.94 175 ILE A C 1
ATOM 1418 O O . ILE A 1 175 ? -23.232 13.481 26.128 1.00 90.94 175 ILE A O 1
ATOM 1422 N N . VAL A 1 176 ? -23.635 13.371 23.920 1.00 91.69 176 VAL A N 1
ATOM 1423 C CA . VAL A 1 176 ? -23.875 14.802 23.705 1.00 91.69 176 VAL A CA 1
ATOM 1424 C C . VAL A 1 176 ? -25.341 14.998 23.356 1.00 91.69 176 VAL A C 1
ATOM 1426 O O . VAL A 1 176 ? -25.834 14.404 22.400 1.00 91.69 176 VAL A O 1
ATOM 1429 N N . TYR A 1 177 ? -26.042 15.838 24.112 1.00 93.62 177 TYR A N 1
ATOM 1430 C CA . TYR A 1 177 ? -27.454 16.140 23.890 1.00 93.62 177 TYR A CA 1
ATOM 1431 C C . TYR A 1 177 ? -27.755 17.610 24.161 1.00 93.62 177 TYR A C 1
ATOM 1433 O O . TYR A 1 177 ? -27.058 18.273 24.928 1.00 93.62 177 TYR A O 1
ATOM 1441 N N . TRP A 1 178 ? -28.809 18.119 23.527 1.00 93.56 178 TRP A N 1
ATOM 1442 C CA . TRP A 1 178 ? -29.251 19.500 23.700 1.00 93.56 178 TRP A CA 1
ATOM 1443 C C . TRP A 1 178 ? -30.501 19.556 24.566 1.00 93.56 178 TRP A C 1
ATOM 1445 O O . TRP A 1 178 ? -31.451 18.807 24.347 1.00 93.56 178 TRP A O 1
ATOM 1455 N N . ILE A 1 179 ? -30.503 20.468 25.536 1.00 92.81 179 ILE A N 1
ATOM 1456 C CA . ILE A 1 179 ? -31.624 20.689 26.450 1.00 92.81 179 ILE A CA 1
ATOM 1457 C C . ILE A 1 179 ? -32.433 21.889 25.950 1.00 92.81 179 I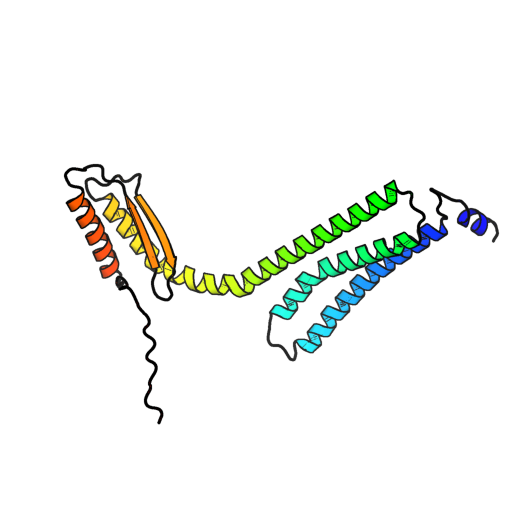LE A C 1
ATOM 1459 O O . ILE A 1 179 ? -31.879 22.968 25.749 1.00 92.81 179 ILE A O 1
ATOM 1463 N N . THR A 1 180 ? -33.740 21.710 25.758 1.00 91.56 180 THR A N 1
ATOM 1464 C CA . THR A 1 180 ? -34.664 22.784 25.361 1.00 91.56 180 THR A CA 1
ATOM 1465 C C . THR A 1 180 ? -35.216 23.549 26.562 1.00 91.56 180 THR A C 1
ATOM 1467 O O . THR A 1 180 ? -35.492 24.739 26.449 1.00 91.56 180 THR A O 1
ATOM 1470 N N . ASP A 1 181 ? -35.371 22.889 27.714 1.00 89.56 181 ASP A N 1
ATOM 1471 C CA . ASP A 1 181 ? -35.844 23.509 28.957 1.00 89.56 181 ASP A CA 1
ATOM 1472 C C . ASP A 1 181 ? -34.673 23.816 29.899 1.00 89.56 181 ASP A C 1
ATOM 1474 O O . ASP A 1 181 ? -34.271 23.014 30.748 1.00 89.56 181 ASP A O 1
ATOM 1478 N N . MET A 1 182 ? -34.115 25.016 29.743 1.00 87.50 182 MET A N 1
ATOM 1479 C CA . MET A 1 182 ? -33.006 25.475 30.574 1.00 87.50 182 MET A CA 1
ATOM 1480 C C . MET A 1 182 ? -33.389 25.709 32.040 1.00 87.50 182 MET A C 1
ATOM 1482 O O . MET A 1 182 ? -32.493 25.709 32.876 1.00 87.50 182 MET A O 1
ATOM 1486 N N . ALA A 1 183 ? -34.665 25.881 32.401 1.00 91.44 183 ALA A N 1
ATOM 1487 C CA . ALA A 1 183 ? -35.038 26.056 33.809 1.00 91.44 183 ALA A CA 1
ATOM 1488 C C . ALA A 1 183 ? -34.824 24.757 34.605 1.00 91.44 183 ALA A C 1
ATOM 1490 O O . ALA A 1 183 ? -34.431 24.791 35.772 1.00 91.44 183 ALA A O 1
ATOM 1491 N N . ASN A 1 184 ? -35.002 23.613 33.941 1.00 91.50 184 ASN A N 1
ATOM 1492 C CA . ASN A 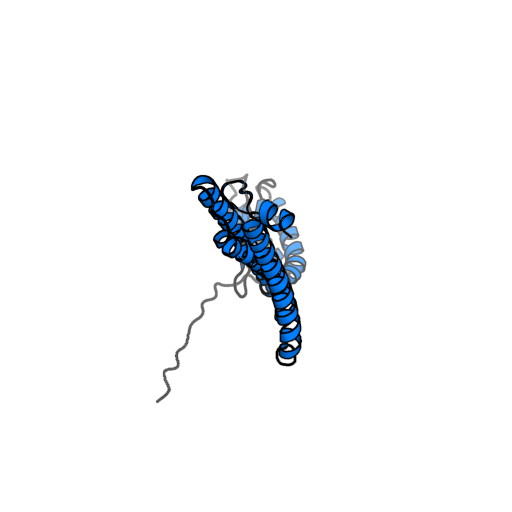1 184 ? -34.928 22.284 34.540 1.00 91.50 184 ASN A CA 1
ATOM 1493 C C . ASN A 1 184 ? -33.660 21.500 34.159 1.00 91.50 184 ASN A C 1
ATOM 1495 O O . ASN A 1 184 ? -33.570 20.305 34.446 1.00 91.50 184 ASN A O 1
ATOM 1499 N N . TRP A 1 185 ? -32.646 22.151 33.570 1.00 91.19 185 TRP A N 1
ATOM 1500 C CA . TRP A 1 185 ? -31.468 21.480 32.995 1.00 91.19 185 TRP A CA 1
ATOM 1501 C C . TRP A 1 185 ? -30.756 20.522 33.960 1.00 91.19 185 TRP A C 1
ATOM 1503 O O . TRP A 1 185 ? -30.302 19.458 33.544 1.00 91.19 185 TRP A O 1
ATOM 1513 N N . LYS A 1 186 ? -30.689 20.861 35.256 1.00 92.44 186 LYS A N 1
ATOM 1514 C CA . LYS A 1 186 ? -30.084 20.000 36.287 1.00 92.44 186 LYS A CA 1
ATOM 1515 C C . LYS A 1 186 ? -30.879 18.714 36.495 1.00 92.44 186 LYS A C 1
ATOM 1517 O O . LYS A 1 186 ? -30.282 17.647 36.608 1.00 92.44 186 LYS A O 1
ATOM 1522 N N . SER A 1 187 ? -32.208 18.820 36.535 1.00 93.00 187 SER A N 1
ATOM 1523 C CA . SER A 1 187 ? -33.104 17.669 36.682 1.00 93.00 187 SER A CA 1
ATOM 1524 C C . SER A 1 187 ? -33.032 16.777 35.448 1.00 93.00 187 SER A C 1
ATOM 1526 O O . SER A 1 187 ? -32.864 15.571 35.582 1.00 93.00 187 SER A O 1
ATOM 1528 N N . ILE A 1 188 ? -33.053 17.382 34.257 1.00 92.75 188 ILE A N 1
ATOM 1529 C CA . ILE A 1 188 ? -32.943 16.677 32.974 1.00 92.75 188 ILE A CA 1
ATOM 1530 C C . ILE A 1 188 ? -31.598 15.946 32.878 1.00 92.75 188 ILE A C 1
ATOM 1532 O O . ILE A 1 188 ? -31.555 14.764 32.558 1.00 92.75 188 ILE A O 1
ATOM 1536 N N . THR A 1 189 ? -30.496 16.614 33.235 1.00 92.25 189 THR A N 1
ATOM 1537 C CA . THR A 1 189 ? -29.154 16.006 33.241 1.00 92.25 189 THR A CA 1
ATOM 1538 C C . THR A 1 189 ? -29.072 14.836 34.219 1.00 92.25 189 THR A C 1
ATOM 1540 O O . THR A 1 189 ? -28.528 13.781 33.894 1.00 92.25 189 THR A O 1
ATOM 1543 N N . HIS A 1 190 ? -29.624 15.001 35.424 1.00 94.56 190 HIS A N 1
ATOM 1544 C CA . HIS A 1 190 ? -29.675 13.932 36.415 1.00 94.56 190 HIS A CA 1
ATOM 1545 C C . HIS A 1 190 ? -30.490 12.735 35.909 1.00 94.56 190 HIS A C 1
ATOM 1547 O O . HIS A 1 190 ? -30.047 11.594 36.036 1.00 94.56 190 HIS A O 1
ATOM 1553 N N . GLU A 1 191 ? -31.646 12.987 35.298 1.00 94.19 191 GLU A N 1
ATOM 1554 C CA . GLU A 1 191 ? -32.510 11.949 34.743 1.00 94.19 191 GLU A CA 1
ATOM 1555 C C . GLU A 1 191 ? -31.830 11.189 33.600 1.00 94.19 191 GLU A C 1
ATOM 1557 O O . GLU A 1 191 ? -31.823 9.956 33.614 1.00 94.19 191 GLU A O 1
ATOM 1562 N N . VAL A 1 192 ? -31.170 11.898 32.676 1.00 93.19 192 VAL A N 1
ATOM 1563 C CA . VAL A 1 192 ? -30.352 11.298 31.612 1.00 93.19 192 VAL A CA 1
ATOM 1564 C C . VAL A 1 192 ? -29.287 10.384 32.219 1.00 93.19 192 VAL A C 1
ATOM 1566 O O . VAL A 1 192 ? -29.271 9.191 31.912 1.00 93.19 192 VAL A O 1
ATOM 1569 N N . ASN A 1 193 ? -28.464 10.890 33.142 1.00 92.62 193 ASN A N 1
ATOM 1570 C CA . ASN A 1 193 ? -27.387 10.115 33.767 1.00 92.62 193 ASN A CA 1
ATOM 1571 C C . ASN A 1 193 ? -27.912 8.861 34.483 1.00 92.62 193 ASN A C 1
ATOM 1573 O O . ASN A 1 193 ? -27.376 7.764 34.312 1.00 92.62 193 ASN A O 1
ATOM 1577 N N . MET A 1 194 ? -28.991 8.997 35.257 1.00 94.25 194 MET A N 1
ATOM 1578 C CA . MET A 1 194 ? -29.587 7.872 35.976 1.00 94.25 194 MET A CA 1
ATOM 1579 C C . MET A 1 194 ? -30.249 6.862 35.037 1.00 94.25 194 MET A C 1
ATOM 1581 O O . MET A 1 194 ? -30.221 5.664 35.318 1.00 94.25 194 MET A O 1
ATOM 1585 N N . SER A 1 195 ? -30.832 7.311 33.924 1.00 92.94 195 SER A N 1
ATOM 1586 C CA . SER A 1 195 ? -31.437 6.422 32.930 1.00 92.94 195 SER A CA 1
ATOM 1587 C C . SER A 1 195 ? -30.392 5.554 32.225 1.00 92.94 195 SER A C 1
ATOM 1589 O O . SER A 1 195 ? -30.575 4.341 32.115 1.00 92.94 195 SER A O 1
ATOM 1591 N N . VAL A 1 196 ? -29.260 6.153 31.843 1.00 91.56 196 VAL A N 1
ATOM 1592 C CA . VAL A 1 196 ? -28.119 5.453 31.242 1.00 91.56 196 VAL A CA 1
ATOM 1593 C C . VAL A 1 196 ? -27.540 4.459 32.239 1.00 91.56 196 VAL A C 1
ATOM 1595 O O . VAL A 1 196 ? -27.408 3.283 31.908 1.00 91.56 196 VAL A O 1
ATOM 1598 N N . LYS A 1 197 ? -27.305 4.886 33.488 1.00 91.38 197 LYS A N 1
ATOM 1599 C CA . LYS A 1 197 ? -26.840 3.994 34.557 1.00 91.38 197 LYS A CA 1
ATOM 1600 C C . LYS A 1 197 ? -27.744 2.769 34.713 1.00 91.38 197 LYS A C 1
ATOM 1602 O O . LYS A 1 197 ? -27.252 1.650 34.686 1.00 91.38 197 LYS A O 1
ATOM 1607 N N . ARG A 1 198 ? -29.063 2.957 34.833 1.00 92.12 198 ARG A N 1
ATOM 1608 C CA . ARG A 1 198 ? -30.007 1.834 34.981 1.00 92.12 198 ARG A CA 1
ATOM 1609 C C . ARG A 1 198 ? -29.986 0.899 33.773 1.00 92.12 198 ARG A C 1
ATOM 1611 O O . ARG A 1 198 ? -30.143 -0.306 33.938 1.00 92.12 198 ARG A O 1
ATOM 1618 N N . ASN A 1 199 ? -29.851 1.432 32.560 1.00 89.75 199 ASN A N 1
ATOM 1619 C CA . ASN A 1 199 ? -29.778 0.607 31.355 1.00 89.75 199 ASN A CA 1
ATOM 1620 C C . ASN A 1 199 ? -28.492 -0.229 31.306 1.00 89.75 199 ASN A C 1
ATOM 1622 O O . ASN A 1 199 ? -28.567 -1.382 30.890 1.00 89.75 199 ASN A O 1
ATOM 1626 N N . LEU A 1 200 ? -27.366 0.319 31.773 1.00 88.56 200 LEU A N 1
ATOM 1627 C CA . LEU A 1 200 ? -26.101 -0.406 31.926 1.00 88.56 200 LEU A CA 1
ATOM 1628 C C . LEU A 1 200 ? -26.201 -1.489 33.011 1.00 88.56 200 LEU A C 1
ATOM 1630 O O . LEU A 1 200 ? -25.939 -2.655 32.723 1.00 88.56 200 LEU A O 1
ATOM 1634 N N . ASP A 1 201 ? -26.691 -1.131 34.205 1.00 89.81 201 ASP A N 1
ATOM 1635 C CA . ASP A 1 201 ? -26.864 -2.063 35.330 1.00 89.81 201 ASP A CA 1
ATOM 1636 C C . ASP A 1 201 ? -27.750 -3.264 34.921 1.00 89.81 201 ASP A C 1
ATOM 1638 O O . ASP A 1 201 ? -27.413 -4.419 35.169 1.00 89.81 201 ASP A O 1
ATOM 1642 N N . ASN A 1 202 ? -28.867 -3.006 34.226 1.00 89.00 202 ASN A N 1
ATOM 1643 C CA . ASN A 1 202 ? -29.791 -4.045 33.745 1.00 89.00 202 ASN A CA 1
ATOM 1644 C C . ASN A 1 202 ? -29.182 -4.979 32.691 1.00 89.00 202 ASN A C 1
ATOM 1646 O O . ASN A 1 202 ? -29.711 -6.065 32.461 1.00 89.00 202 ASN A O 1
ATOM 1650 N N . ALA A 1 203 ? -28.124 -4.541 32.014 1.00 85.62 203 ALA A N 1
ATOM 1651 C CA . ALA A 1 203 ? -27.406 -5.329 31.027 1.00 85.62 203 ALA A CA 1
ATOM 1652 C C . ALA A 1 203 ? -26.164 -6.023 31.612 1.00 85.62 203 ALA A C 1
ATOM 1654 O O . ALA A 1 203 ? -25.418 -6.654 30.869 1.00 85.62 203 ALA A O 1
ATOM 1655 N N . GLY A 1 204 ? -25.940 -5.913 32.929 1.00 85.62 204 GLY A N 1
ATOM 1656 C CA . GLY A 1 204 ? -24.767 -6.474 33.598 1.00 85.62 204 GLY A CA 1
ATOM 1657 C C . GLY A 1 204 ? -23.465 -5.734 33.279 1.00 85.62 204 GLY A C 1
ATOM 1658 O O . GLY A 1 204 ? -22.394 -6.313 33.441 1.00 85.62 204 GLY A O 1
ATOM 1659 N N . ILE A 1 205 ? -23.546 -4.483 32.809 1.00 84.44 205 ILE A N 1
ATOM 1660 C CA . ILE A 1 205 ? -22.378 -3.644 32.527 1.00 84.44 205 ILE A CA 1
ATOM 1661 C C . ILE A 1 205 ? -22.143 -2.704 33.706 1.00 84.44 205 ILE A C 1
ATOM 1663 O O . ILE A 1 205 ? -22.962 -1.831 33.992 1.00 84.44 205 ILE A O 1
ATOM 1667 N N . GLU A 1 206 ? -20.995 -2.855 34.360 1.00 82.62 206 GLU A N 1
ATOM 1668 C CA . GLU A 1 206 ? -20.553 -1.949 35.417 1.00 82.62 206 GLU A CA 1
ATOM 1669 C C . GLU A 1 206 ? -19.766 -0.769 34.835 1.00 82.62 206 GLU A C 1
ATOM 1671 O O . GLU A 1 206 ? -18.962 -0.920 33.914 1.00 82.62 206 GLU A O 1
ATOM 1676 N N . MET A 1 207 ? -19.987 0.429 35.385 1.00 81.88 207 MET A N 1
ATOM 1677 C CA . MET A 1 207 ? -19.151 1.586 35.062 1.00 81.88 207 MET A CA 1
ATOM 1678 C C . MET A 1 207 ? -17.748 1.378 35.633 1.00 81.88 207 MET A C 1
ATOM 1680 O O . MET A 1 207 ? -17.590 1.175 36.837 1.00 81.88 207 MET A O 1
ATOM 1684 N N . ALA A 1 208 ? -16.734 1.458 34.772 1.00 74.69 208 ALA A N 1
ATOM 1685 C CA . ALA A 1 208 ? -15.347 1.332 35.189 1.00 74.69 208 ALA A CA 1
ATOM 1686 C C . ALA A 1 208 ? -14.944 2.508 36.092 1.00 74.69 208 ALA A C 1
ATOM 1688 O O . ALA A 1 208 ? -15.137 3.676 35.746 1.00 74.69 208 ALA A O 1
ATOM 1689 N N . PHE A 1 209 ? -14.350 2.200 37.243 1.00 72.19 209 PHE A N 1
ATOM 1690 C CA . PHE A 1 209 ? -13.667 3.202 38.055 1.00 72.19 209 PHE A CA 1
ATOM 1691 C C . PHE A 1 209 ? -12.317 3.563 37.412 1.00 72.19 209 PHE A C 1
ATOM 1693 O O . PHE A 1 209 ? -11.708 2.711 36.753 1.00 72.19 209 PHE A O 1
ATOM 1700 N N . PRO A 1 210 ? -11.809 4.794 37.613 1.00 62.03 210 PRO A N 1
ATOM 1701 C CA . PRO A 1 210 ? -10.457 5.150 37.195 1.00 62.03 210 PRO A CA 1
ATOM 1702 C C . PRO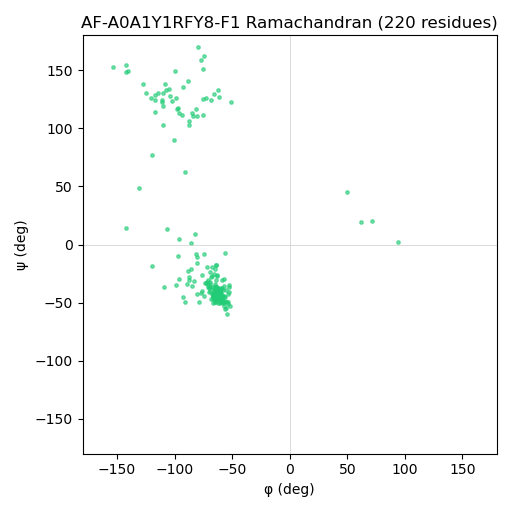 A 1 210 ? -9.461 4.113 37.727 1.00 62.03 210 PRO A C 1
ATOM 1704 O O . PRO A 1 210 ? -9.414 3.863 38.931 1.00 62.03 210 PRO A O 1
ATOM 1707 N N . THR A 1 211 ? -8.699 3.474 36.838 1.00 56.00 211 THR A N 1
ATOM 1708 C CA . THR A 1 211 ? -7.721 2.449 37.227 1.00 56.00 211 THR A CA 1
ATOM 1709 C C . THR A 1 211 ? -6.322 3.054 37.206 1.00 56.00 211 THR A C 1
ATOM 1711 O O . THR A 1 211 ? -5.887 3.566 36.177 1.00 56.00 211 THR A O 1
ATOM 1714 N N . GLU A 1 212 ? -5.607 2.983 38.330 1.00 62.66 212 GLU A N 1
ATOM 1715 C CA . GLU A 1 212 ? -4.211 3.416 38.446 1.00 62.66 212 GLU A CA 1
ATOM 1716 C C . GLU A 1 212 ? -3.319 2.197 38.721 1.00 62.66 212 GLU A C 1
ATOM 1718 O O . GLU A 1 212 ? -3.614 1.384 39.599 1.00 62.66 212 GLU A O 1
ATOM 1723 N N . THR A 1 213 ? -2.236 2.037 37.956 1.00 62.44 213 THR A N 1
ATOM 1724 C CA . THR A 1 213 ? -1.289 0.925 38.146 1.00 62.44 213 THR A CA 1
ATOM 1725 C C . THR A 1 213 ? -0.144 1.374 39.049 1.00 62.44 213 THR A C 1
ATOM 1727 O O . THR A 1 213 ? 0.690 2.176 38.636 1.00 62.44 213 THR A O 1
ATOM 1730 N N . HIS A 1 214 ? -0.075 0.831 40.267 1.00 63.91 214 HIS A N 1
ATOM 1731 C CA . HIS A 1 214 ? 1.020 1.088 41.209 1.00 63.91 214 HIS A CA 1
ATOM 1732 C C . HIS A 1 214 ? 2.067 -0.029 41.142 1.00 63.91 214 HIS A C 1
ATOM 1734 O O . HIS A 1 214 ? 1.779 -1.183 41.461 1.00 63.91 214 HIS A O 1
ATOM 1740 N N . TYR A 1 215 ? 3.299 0.305 40.748 1.00 64.50 215 TYR A N 1
ATOM 1741 C CA . TYR A 1 215 ? 4.427 -0.630 40.791 1.00 64.50 215 TYR A CA 1
ATOM 1742 C C . TYR A 1 215 ? 4.990 -0.709 42.213 1.00 64.50 215 TYR A C 1
ATOM 1744 O O . TYR A 1 215 ? 5.626 0.228 42.693 1.00 64.50 215 TYR A O 1
ATOM 1752 N N . VAL A 1 216 ? 4.797 -1.846 42.883 1.00 78.38 216 VAL A N 1
ATOM 1753 C CA . VAL A 1 216 ? 5.435 -2.118 44.177 1.00 78.38 216 VAL A CA 1
ATOM 1754 C C . VAL A 1 216 ? 6.807 -2.742 43.931 1.00 78.38 216 VAL A C 1
ATOM 1756 O O . VAL A 1 216 ? 6.914 -3.909 43.558 1.00 78.38 216 VAL A O 1
ATOM 1759 N N . ILE A 1 217 ? 7.872 -1.969 44.147 1.00 71.88 217 ILE A N 1
ATOM 1760 C CA . ILE A 1 217 ? 9.244 -2.489 44.171 1.00 71.88 217 ILE A CA 1
ATOM 1761 C C . ILE A 1 217 ? 9.499 -3.037 45.577 1.00 71.88 217 ILE A C 1
ATOM 1763 O O . ILE A 1 217 ? 9.568 -2.279 46.544 1.00 71.88 217 ILE A O 1
ATOM 1767 N N . ASN A 1 218 ? 9.619 -4.358 45.705 1.00 69.44 218 ASN A N 1
ATOM 1768 C CA . ASN A 1 218 ? 9.933 -4.993 46.981 1.00 69.44 218 ASN A CA 1
ATOM 1769 C C . ASN A 1 218 ? 11.426 -4.801 47.301 1.00 69.44 218 ASN A C 1
ATOM 1771 O O . ASN A 1 218 ? 12.278 -5.355 46.610 1.00 69.44 218 ASN A O 1
ATOM 1775 N N . GLN A 1 219 ? 11.744 -4.006 48.327 1.00 66.62 219 GLN A N 1
ATOM 1776 C CA . GLN A 1 219 ? 13.129 -3.718 48.730 1.00 66.62 219 GLN A CA 1
ATOM 1777 C C . GLN A 1 219 ? 13.735 -4.751 49.696 1.00 66.62 219 GLN A C 1
ATOM 1779 O O . GLN A 1 219 ? 14.898 -4.618 50.061 1.00 66.62 219 GLN A O 1
ATOM 1784 N N . ASN A 1 220 ? 13.023 -5.819 50.071 1.00 64.12 220 ASN A N 1
ATOM 1785 C CA . ASN A 1 220 ? 13.568 -6.839 50.978 1.00 64.12 220 ASN A CA 1
ATOM 1786 C C . ASN A 1 220 ? 14.258 -7.987 50.228 1.00 64.12 220 ASN A C 1
ATOM 1788 O O . ASN A 1 220 ? 13.845 -9.141 50.300 1.00 64.12 220 ASN A O 1
ATOM 1792 N N . SER A 1 221 ? 15.323 -7.657 49.502 1.00 56.19 221 SER A N 1
ATOM 1793 C CA . SER A 1 221 ? 16.325 -8.626 49.041 1.00 56.19 221 SER A CA 1
ATOM 1794 C C . SER A 1 221 ? 17.681 -8.238 49.621 1.00 56.19 221 SER A C 1
ATOM 1796 O O . SER A 1 221 ? 18.504 -7.618 48.948 1.00 56.19 221 SER A O 1
ATOM 1798 N N . SER A 1 222 ? 17.894 -8.533 50.902 1.00 54.28 222 SER A N 1
ATOM 1799 C CA . SER A 1 222 ? 19.211 -8.508 51.551 1.00 54.28 222 SER A CA 1
ATOM 1800 C C . SER A 1 222 ? 19.249 -9.563 52.644 1.00 54.28 222 SER A C 1
ATOM 1802 O O . SER A 1 222 ? 18.305 -9.569 53.464 1.00 54.28 222 SER A O 1
#

Solvent-accessible surface area (backbone atoms only — not comparable to full-atom values): 12656 Å² total; per-residue (Å²): 118,66,71,62,56,53,58,42,66,45,66,57,82,78,30,32,52,58,31,55,50,51,25,53,50,29,32,51,49,12,48,52,48,23,53,50,51,48,53,48,53,64,54,52,47,65,66,46,53,81,77,44,96,58,79,59,62,66,55,49,48,66,60,46,44,63,45,52,31,53,51,31,32,51,46,14,48,58,58,18,46,76,53,50,61,67,55,75,68,57,47,53,52,50,51,50,50,52,50,52,54,48,49,53,42,52,52,53,46,51,52,53,52,49,54,47,47,41,62,70,61,43,46,64,55,47,58,67,56,48,64,66,44,51,76,61,44,48,62,46,51,54,50,36,52,54,53,46,52,67,38,83,45,42,41,69,92,48,64,47,76,45,81,74,48,80,53,102,89,45,75,42,71,47,77,48,71,41,70,72,43,72,92,47,44,70,60,47,52,51,50,44,54,52,50,45,50,52,50,32,54,76,69,74,45,77,84,79,71,91,82,80,90,81,87,82,80,80,82,88,80,128

Nearest PDB structures (foldseek):
  8yt8-assembly1_S  TM=2.406E-01  e=3.873E-01  Mus musculus
  6qpq-assembly1_A  TM=2.279E-01  e=6.747E-01  Thermochaetoides thermophila DSM 1495
  8s89-assembly1_A  TM=2.729E-01  e=5.559E+00  synthetic construct

Sequence (222 aa):
MDFYRSLLNETYFNNTISQYLFFFVCIVIGIISGKIVYYIFKGQLRKLATKSETKLDDYLIDIFEEPIFLLLIAMGVWVGKFCLTLNILAEKFFGNIIFVLFSMTVTWLVIRLIDMLVKHYIDPLVAKSESKLDDQILPIISKSTKTIVSIQGVNPNNLTIRSVNFGPFSLDVEIVYWITDMANWKSITHEVNMSVKRNLDNAGIEMAFPTETHYVINQNSS